Protein AF-A0A942P886-F1 (afdb_monomer_lite)

Structure (mmCIF, N/CA/C/O backbone):
data_AF-A0A942P886-F1
#
_entry.id   AF-A0A942P886-F1
#
loop_
_atom_site.group_PDB
_atom_site.id
_atom_site.type_symbol
_atom_site.label_atom_id
_atom_site.label_alt_id
_atom_site.label_comp_id
_atom_site.label_asym_id
_atom_site.label_entity_id
_atom_site.label_seq_id
_atom_site.pdbx_PDB_ins_code
_atom_site.Cartn_x
_atom_site.Cartn_y
_atom_site.Cartn_z
_atom_site.occupancy
_atom_site.B_iso_or_equiv
_atom_site.auth_seq_id
_atom_site.auth_comp_id
_atom_site.auth_asym_id
_atom_site.auth_atom_id
_atom_site.pdbx_PDB_model_num
ATOM 1 N N . MET A 1 1 ? -57.652 -13.326 34.588 1.00 54.69 1 MET A N 1
ATOM 2 C CA . MET A 1 1 ? -57.089 -12.717 33.357 1.00 54.69 1 MET A CA 1
ATOM 3 C C . MET A 1 1 ? -56.317 -11.408 33.595 1.00 54.69 1 MET A C 1
ATOM 5 O O . MET A 1 1 ? -55.227 -11.280 33.061 1.00 54.69 1 MET A O 1
ATOM 9 N N . LYS A 1 2 ? -56.783 -10.476 34.450 1.00 53.94 2 LYS A N 1
ATOM 10 C CA . LYS A 1 2 ? -56.097 -9.183 34.708 1.00 53.94 2 LYS A CA 1
ATOM 11 C C . LYS A 1 2 ? -54.750 -9.252 35.467 1.00 53.94 2 LYS A C 1
ATOM 13 O O . LYS A 1 2 ? -53.934 -8.350 35.315 1.00 53.94 2 LYS A O 1
ATOM 18 N N . LEU A 1 3 ? -54.483 -10.303 36.256 1.00 51.25 3 LEU A N 1
ATOM 19 C CA . LEU A 1 3 ? -53.205 -10.451 36.984 1.00 51.25 3 LEU A CA 1
ATOM 20 C C . LEU A 1 3 ? -52.042 -10.957 36.107 1.00 51.25 3 LEU A C 1
ATOM 22 O O . LEU A 1 3 ? -50.895 -10.598 36.361 1.00 51.25 3 LEU A O 1
ATOM 26 N N . LEU A 1 4 ? -52.327 -11.763 35.075 1.00 49.78 4 LEU A N 1
ATOM 27 C CA . LEU A 1 4 ? -51.297 -12.308 34.178 1.00 49.78 4 LEU A CA 1
ATOM 28 C C . LEU A 1 4 ? -50.734 -11.223 33.245 1.00 49.78 4 LEU A C 1
ATOM 30 O O . LEU A 1 4 ? -49.527 -11.162 33.035 1.00 49.78 4 LEU A O 1
ATOM 34 N N . GLN A 1 5 ? -51.588 -10.310 32.765 1.00 53.25 5 GLN A N 1
ATOM 35 C CA . GLN A 1 5 ? -51.172 -9.193 31.907 1.00 53.25 5 GLN A CA 1
ATOM 36 C C . GLN A 1 5 ? -50.260 -8.187 32.627 1.00 53.25 5 GLN A C 1
ATOM 38 O O . GLN A 1 5 ? -49.317 -7.693 32.020 1.00 53.25 5 GLN A O 1
ATOM 43 N N . LYS A 1 6 ? -50.467 -7.929 33.929 1.00 49.91 6 LYS A N 1
ATOM 44 C CA . LYS A 1 6 ? -49.580 -7.041 34.707 1.00 49.91 6 LYS A CA 1
ATOM 45 C C . LYS A 1 6 ? -48.175 -7.621 34.897 1.00 49.91 6 LYS A C 1
ATOM 47 O O . LYS A 1 6 ? -47.209 -6.873 34.816 1.00 49.91 6 LYS A O 1
ATOM 52 N N . LYS A 1 7 ? -48.048 -8.938 35.108 1.00 48.59 7 LYS A N 1
ATOM 53 C CA . LYS A 1 7 ? -46.735 -9.602 35.219 1.00 48.59 7 LYS A CA 1
ATOM 54 C C . LYS A 1 7 ? -45.997 -9.643 33.879 1.00 48.59 7 LYS A C 1
ATOM 56 O O . LYS A 1 7 ? -44.795 -9.428 33.858 1.00 48.59 7 LYS A O 1
ATOM 61 N N . PHE A 1 8 ? -46.713 -9.832 32.770 1.00 52.16 8 PHE A N 1
ATOM 62 C CA . PHE A 1 8 ? -46.116 -9.805 31.432 1.00 52.16 8 PHE A CA 1
ATOM 63 C C . PHE A 1 8 ? -45.627 -8.398 31.042 1.00 52.16 8 PHE A C 1
ATOM 65 O O . PHE A 1 8 ? -44.542 -8.252 30.492 1.00 52.16 8 PHE A O 1
ATOM 72 N N . PHE A 1 9 ? -46.376 -7.353 31.409 1.00 52.03 9 PHE A N 1
ATOM 73 C CA . PHE A 1 9 ? -45.985 -5.963 31.152 1.00 52.03 9 PHE A CA 1
ATOM 74 C C . PHE A 1 9 ? -44.772 -5.521 31.990 1.00 52.03 9 PHE A C 1
ATOM 76 O O . PHE A 1 9 ? -43.908 -4.814 31.486 1.00 52.03 9 PHE A O 1
ATOM 83 N N . LEU A 1 10 ? -44.655 -5.985 33.240 1.00 50.03 10 LEU A N 1
ATOM 84 C CA . LEU A 1 10 ? -43.479 -5.736 34.088 1.00 50.03 10 LEU A CA 1
ATOM 85 C C . LEU A 1 10 ? -42.219 -6.464 33.595 1.00 50.03 10 LEU A C 1
ATOM 87 O O . LEU A 1 10 ? -41.131 -5.912 33.709 1.00 50.03 10 LEU A O 1
ATOM 91 N N . ILE A 1 11 ? -42.354 -7.661 33.015 1.00 53.72 11 ILE A N 1
ATOM 92 C CA . ILE A 1 11 ? -41.225 -8.402 32.426 1.00 53.72 11 ILE A CA 1
ATOM 93 C C . ILE A 1 11 ? -40.768 -7.745 31.117 1.00 53.72 11 ILE A C 1
ATOM 95 O O . ILE A 1 11 ? -39.570 -7.605 30.904 1.00 53.72 11 ILE A O 1
ATOM 99 N N . ILE A 1 12 ? -41.697 -7.261 30.284 1.00 53.06 12 ILE A N 1
ATOM 100 C CA . ILE A 1 12 ? -41.368 -6.495 29.072 1.00 53.06 12 ILE A CA 1
ATOM 101 C C . ILE A 1 12 ? -40.740 -5.141 29.432 1.00 53.06 12 ILE A C 1
ATOM 103 O O . ILE A 1 12 ? -39.757 -4.764 28.811 1.00 53.06 12 ILE A O 1
ATOM 107 N N . LEU A 1 13 ? -41.217 -4.445 30.470 1.00 46.94 13 LEU A N 1
ATOM 108 C CA . LEU A 1 13 ? -40.602 -3.196 30.935 1.00 46.94 13 LEU A CA 1
ATOM 109 C C . LEU A 1 13 ? -39.213 -3.433 31.564 1.00 46.94 13 LEU A C 1
ATOM 111 O O . LEU A 1 13 ? -38.307 -2.645 31.331 1.00 46.94 13 LEU A O 1
ATOM 115 N N . ALA A 1 14 ? -39.002 -4.542 32.282 1.00 47.56 14 ALA A N 1
ATOM 116 C CA . ALA A 1 14 ? -37.684 -4.933 32.797 1.00 47.56 14 ALA A CA 1
ATOM 117 C C . ALA A 1 14 ? -36.710 -5.383 31.686 1.00 47.56 14 ALA A C 1
ATOM 119 O O . ALA A 1 14 ? -35.512 -5.138 31.794 1.00 47.56 14 ALA A O 1
ATOM 120 N N . LEU A 1 15 ? -37.212 -5.973 30.594 1.00 45.00 15 LEU A N 1
ATOM 121 C CA . LEU A 1 15 ? -36.430 -6.287 29.389 1.00 45.00 15 LEU A CA 1
ATOM 122 C C . LEU A 1 15 ? -36.167 -5.051 28.510 1.00 45.00 15 LEU A C 1
ATOM 124 O O . LEU A 1 15 ? -35.126 -4.986 27.865 1.00 45.00 15 LEU A O 1
ATOM 128 N N . LEU A 1 16 ? -37.055 -4.049 28.519 1.00 39.38 16 LEU A N 1
ATOM 129 C CA . LEU A 1 16 ? -36.852 -2.762 27.838 1.00 39.38 16 LEU A CA 1
ATOM 130 C C . LEU A 1 16 ? -35.941 -1.801 28.615 1.00 39.38 16 LEU A C 1
ATOM 132 O O . LEU A 1 16 ? -35.284 -0.971 27.998 1.00 39.38 16 LEU A O 1
ATOM 136 N N . ILE A 1 17 ? -35.848 -1.927 29.942 1.00 45.50 17 ILE A N 1
ATOM 137 C CA . ILE A 1 17 ? -34.890 -1.168 30.768 1.00 45.50 17 ILE A CA 1
ATOM 138 C C . ILE A 1 17 ? -33.501 -1.849 30.784 1.00 45.50 17 ILE A C 1
ATOM 140 O O . ILE A 1 17 ? -32.499 -1.208 31.086 1.00 45.50 17 ILE A O 1
ATOM 144 N N . GLY A 1 18 ? -33.407 -3.124 30.386 1.00 38.38 18 GLY A N 1
ATOM 145 C CA . GLY A 1 18 ? -32.160 -3.902 30.367 1.00 38.38 18 GLY A CA 1
ATOM 146 C C . GLY A 1 18 ? -31.228 -3.678 29.169 1.00 38.38 18 GLY A C 1
ATOM 147 O O . GLY A 1 18 ? -30.145 -4.246 29.153 1.00 38.38 18 GLY A O 1
ATOM 148 N N . ASN A 1 19 ? -31.618 -2.857 28.190 1.00 38.97 19 ASN A N 1
ATOM 149 C CA . ASN A 1 19 ? -30.782 -2.474 27.045 1.00 38.97 19 ASN A CA 1
ATOM 150 C C . ASN A 1 19 ? -30.682 -0.946 26.920 1.00 38.97 19 ASN A C 1
ATOM 152 O O . ASN A 1 19 ? -30.708 -0.399 25.817 1.00 38.97 19 ASN A O 1
ATOM 156 N N . MET A 1 20 ? -30.527 -0.229 28.040 1.00 41.97 20 MET A N 1
ATOM 157 C CA . MET A 1 20 ? -29.722 0.986 27.937 1.00 41.97 20 MET A CA 1
ATOM 158 C C . MET A 1 20 ? -28.325 0.503 27.566 1.00 41.97 20 MET A C 1
ATOM 160 O O . MET A 1 20 ? -27.634 -0.077 28.400 1.00 41.97 20 MET A O 1
ATOM 164 N N . LEU A 1 21 ? -27.966 0.661 26.289 1.00 45.53 21 LEU A N 1
ATOM 165 C CA . LEU A 1 21 ? -26.584 0.702 25.833 1.00 45.53 21 LEU A CA 1
ATOM 166 C C . LEU A 1 21 ? -25.829 1.546 26.858 1.00 45.53 21 LEU A C 1
ATOM 168 O O . LEU A 1 21 ? -25.953 2.771 26.856 1.00 45.53 21 LEU A O 1
ATOM 172 N N . MET A 1 22 ? -25.131 0.900 27.792 1.00 49.97 22 MET A N 1
ATOM 173 C CA . MET A 1 22 ? -24.162 1.599 28.615 1.00 49.97 22 MET A CA 1
ATOM 174 C C . MET A 1 22 ? -23.161 2.125 27.600 1.00 49.97 22 MET A C 1
ATOM 176 O O . MET A 1 22 ? -22.428 1.335 27.004 1.00 49.97 22 MET A O 1
ATOM 180 N N . ALA A 1 23 ? -23.224 3.429 27.323 1.00 58.94 23 ALA A N 1
ATOM 181 C CA . ALA A 1 23 ? -22.182 4.118 26.588 1.00 58.94 23 ALA A CA 1
ATOM 182 C C . ALA A 1 23 ? -20.897 3.758 27.322 1.00 58.94 23 ALA A C 1
ATOM 184 O O . ALA A 1 23 ? -20.745 4.091 28.500 1.00 58.94 23 ALA A O 1
ATOM 185 N N . GLY A 1 24 ? -20.043 2.955 26.701 1.00 82.25 24 GLY A N 1
ATOM 186 C CA . GLY A 1 24 ? -18.772 2.677 27.333 1.00 82.25 24 GLY A CA 1
ATOM 187 C C . GLY A 1 24 ? -17.925 3.941 27.260 1.00 82.25 24 GLY A C 1
ATOM 188 O O . GLY A 1 24 ? -18.038 4.731 26.319 1.00 82.25 24 GLY A O 1
ATOM 189 N N . LYS A 1 25 ? -17.063 4.128 28.249 1.00 92.94 25 LYS A N 1
ATOM 190 C CA . LYS A 1 25 ? -16.115 5.239 28.242 1.00 92.94 25 LYS A CA 1
ATOM 191 C C . LYS A 1 25 ? -15.043 4.952 27.202 1.00 92.94 25 LYS A C 1
ATOM 193 O O . LYS A 1 25 ? -14.515 3.837 27.181 1.00 92.94 25 LYS A O 1
ATOM 198 N N . LEU A 1 26 ? -14.721 5.924 26.353 1.00 95.25 26 LEU A N 1
ATOM 199 C CA . LEU A 1 26 ? -13.571 5.836 25.460 1.00 95.25 26 LEU A CA 1
ATOM 200 C C . LEU A 1 26 ? -12.318 6.108 26.286 1.00 95.25 26 LEU A C 1
ATOM 202 O O . LEU A 1 26 ? -12.211 7.151 26.929 1.00 95.25 26 LEU A O 1
ATOM 206 N N . VAL A 1 27 ? -11.378 5.174 26.276 1.00 97.12 27 VAL A N 1
ATOM 207 C CA . VAL A 1 27 ? -10.132 5.272 27.031 1.00 97.12 27 VAL A CA 1
ATOM 208 C C . VAL A 1 27 ? -8.931 5.026 26.133 1.00 97.12 27 VAL A C 1
ATOM 210 O O . VAL A 1 27 ? -8.976 4.193 25.228 1.00 97.12 27 VAL A O 1
ATOM 213 N N . LEU A 1 28 ? -7.841 5.728 26.421 1.00 97.56 28 LEU A N 1
ATOM 214 C CA . LEU A 1 28 ? -6.504 5.383 25.966 1.00 97.56 28 LEU A CA 1
ATOM 215 C C . LEU A 1 28 ? -5.785 4.621 27.079 1.00 97.56 28 LEU A C 1
ATOM 217 O O . LEU A 1 28 ? -5.758 5.051 28.234 1.00 97.56 28 LEU A O 1
ATOM 221 N N . VAL A 1 29 ? -5.184 3.492 26.715 1.00 96.31 29 VAL A N 1
ATOM 222 C CA . VAL A 1 29 ? -4.400 2.648 27.620 1.00 96.31 29 VAL A CA 1
ATOM 223 C C . VAL A 1 29 ? -3.018 2.460 27.017 1.00 96.31 29 VAL A C 1
ATOM 225 O O . VAL A 1 29 ? -2.891 1.938 25.909 1.00 96.31 29 VAL A O 1
ATOM 228 N N . LYS A 1 30 ? -1.975 2.894 27.732 1.00 95.00 30 LYS A N 1
ATOM 229 C CA . LYS A 1 30 ? -0.588 2.703 27.291 1.00 95.00 30 LYS A CA 1
ATOM 230 C C . LYS A 1 30 ? -0.210 1.226 27.364 1.00 95.00 30 LYS A C 1
ATOM 232 O O . LYS A 1 30 ? -0.507 0.547 28.346 1.00 95.00 30 LYS A O 1
ATOM 237 N N . THR A 1 31 ? 0.475 0.745 26.337 1.00 93.25 31 THR A N 1
ATOM 238 C CA . THR A 1 31 ? 0.999 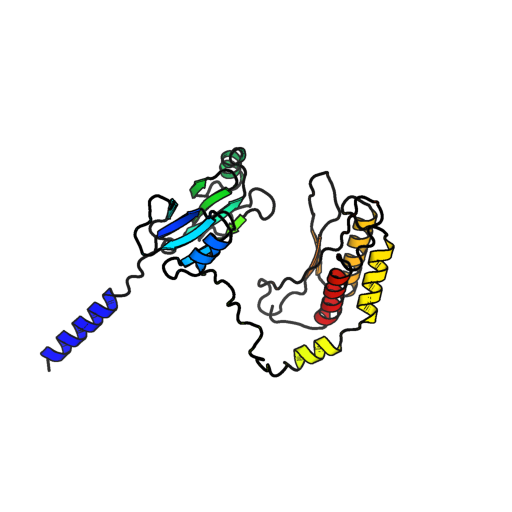-0.618 26.270 1.00 93.25 31 THR A CA 1
ATOM 239 C C . THR A 1 31 ? 2.508 -0.588 26.437 1.00 93.25 31 THR A C 1
ATOM 241 O O . THR A 1 31 ? 3.194 0.341 26.022 1.00 93.25 31 THR A O 1
ATOM 244 N N . SER A 1 32 ? 3.036 -1.605 27.107 1.00 90.44 32 SER A N 1
ATOM 245 C CA . SER A 1 32 ? 4.470 -1.729 27.385 1.00 90.44 32 SER A CA 1
ATOM 246 C C . SER A 1 32 ? 5.218 -2.457 26.269 1.00 90.44 32 SER A C 1
ATOM 248 O O . SER A 1 32 ? 6.432 -2.320 26.160 1.00 90.44 32 SER A O 1
ATOM 250 N N . ASN A 1 33 ? 4.503 -3.277 25.497 1.00 89.38 33 ASN A N 1
ATOM 251 C CA . ASN A 1 33 ? 5.003 -4.100 24.402 1.00 89.38 33 ASN A CA 1
ATOM 252 C C . ASN A 1 33 ? 3.823 -4.604 23.534 1.00 89.38 33 ASN A C 1
ATOM 254 O O . ASN A 1 33 ? 2.661 -4.478 23.951 1.00 89.38 33 ASN A O 1
ATOM 258 N N . PRO A 1 34 ? 4.101 -5.197 22.356 1.00 87.81 34 PRO A N 1
ATOM 259 C CA . PRO A 1 34 ? 3.068 -5.752 21.483 1.00 87.81 34 PRO A CA 1
ATOM 260 C C . PRO A 1 34 ? 2.219 -6.846 22.149 1.00 87.81 34 PRO A C 1
ATOM 262 O O . PRO A 1 34 ? 1.017 -6.931 21.898 1.00 87.81 34 PRO A O 1
ATOM 265 N N . GLU A 1 35 ? 2.790 -7.664 23.042 1.00 91.00 35 GLU A N 1
ATOM 266 C CA . GLU A 1 35 ? 2.044 -8.725 23.733 1.00 91.00 35 GLU A CA 1
ATOM 267 C C . GLU A 1 35 ? 0.977 -8.162 24.680 1.00 91.00 35 GLU A C 1
ATOM 269 O O . GLU A 1 35 ? -0.124 -8.706 24.768 1.00 91.00 35 GLU A O 1
ATOM 274 N N . HIS A 1 36 ? 1.260 -7.052 25.366 1.00 93.25 36 HIS A N 1
ATOM 275 C CA . HIS A 1 36 ? 0.286 -6.371 26.216 1.00 93.25 36 HIS A CA 1
ATOM 276 C C . HIS A 1 36 ? -0.867 -5.801 25.374 1.00 93.25 36 HIS A C 1
ATOM 278 O O . HIS A 1 36 ? -2.030 -5.977 25.739 1.00 93.25 36 HIS A O 1
ATOM 284 N N . ALA A 1 37 ? -0.579 -5.205 24.209 1.00 91.88 37 ALA A N 1
ATOM 285 C CA . ALA A 1 37 ? -1.626 -4.768 23.281 1.00 91.88 37 ALA A CA 1
ATOM 286 C C . ALA A 1 37 ? -2.523 -5.944 22.855 1.00 91.88 37 ALA A C 1
ATOM 288 O O . ALA A 1 37 ? -3.750 -5.849 22.909 1.00 91.88 37 ALA A O 1
ATOM 289 N N . GLN A 1 38 ? -1.923 -7.090 22.521 1.00 90.69 38 GLN A N 1
ATOM 290 C CA . GLN A 1 38 ? -2.662 -8.300 22.158 1.00 90.69 38 GLN A CA 1
ATOM 291 C C . GLN A 1 38 ? -3.540 -8.832 23.301 1.00 90.69 38 GLN A C 1
ATOM 293 O O . GLN A 1 38 ? -4.686 -9.217 23.071 1.00 90.69 38 GLN A O 1
ATOM 298 N N . GLN A 1 39 ? -3.041 -8.820 24.540 1.00 92.38 39 GLN A N 1
ATOM 299 C CA . GLN A 1 39 ? -3.818 -9.219 25.718 1.00 92.38 39 GLN A CA 1
ATOM 300 C C . GLN A 1 39 ? -5.052 -8.333 25.925 1.00 92.38 39 GLN A C 1
ATOM 302 O O . GLN A 1 39 ? -6.112 -8.847 26.280 1.00 92.38 39 GLN A O 1
ATOM 307 N N . LEU A 1 40 ? -4.936 -7.023 25.679 1.00 92.94 40 LEU A N 1
ATOM 308 C CA . LEU A 1 40 ? -6.071 -6.100 25.751 1.00 92.94 40 LEU A CA 1
ATOM 309 C C . LEU A 1 40 ? -7.088 -6.368 24.636 1.00 92.94 40 LEU A C 1
ATOM 311 O O . LEU A 1 40 ? -8.280 -6.393 24.917 1.00 92.94 40 LEU A O 1
ATOM 315 N N . ILE A 1 41 ? -6.638 -6.647 23.407 1.00 91.75 41 ILE A N 1
ATOM 316 C CA . ILE A 1 41 ? -7.533 -7.004 22.290 1.00 91.75 41 ILE A CA 1
ATOM 317 C C . ILE A 1 41 ? -8.271 -8.324 22.564 1.00 91.75 41 ILE A C 1
ATOM 319 O O . ILE A 1 41 ? -9.448 -8.458 22.241 1.00 91.75 41 ILE A O 1
ATOM 323 N N . ALA A 1 42 ? -7.600 -9.304 23.173 1.00 90.50 42 ALA A N 1
ATOM 324 C CA . ALA A 1 42 ? -8.204 -10.588 23.527 1.00 90.50 42 ALA A CA 1
ATOM 325 C C . ALA A 1 42 ? -9.152 -10.506 24.741 1.00 90.50 42 ALA A C 1
ATOM 327 O O . ALA A 1 42 ? -9.904 -11.448 25.000 1.00 90.50 42 ALA A O 1
ATOM 328 N N . ASN A 1 43 ? -9.117 -9.409 25.503 1.00 90.94 43 ASN A N 1
ATOM 329 C CA . ASN A 1 43 ? -9.927 -9.241 26.699 1.00 90.94 43 ASN A CA 1
ATOM 330 C C . ASN A 1 43 ? -11.314 -8.669 26.343 1.00 90.94 43 ASN A C 1
ATOM 332 O O . ASN A 1 43 ? -11.410 -7.504 25.963 1.00 90.94 43 ASN A O 1
ATOM 336 N N . PRO A 1 44 ? -12.416 -9.414 26.558 1.00 89.56 44 PRO A N 1
ATOM 337 C CA . PRO A 1 44 ? -13.763 -8.960 26.201 1.00 89.56 44 PRO A CA 1
ATOM 338 C C . PRO A 1 44 ? -14.242 -7.735 26.996 1.00 89.56 44 PRO A C 1
ATOM 340 O O . PRO A 1 44 ? -15.243 -7.128 26.626 1.00 89.56 44 PRO A O 1
ATOM 343 N N . ALA A 1 45 ? -13.556 -7.364 28.084 1.00 91.12 45 ALA A N 1
ATOM 344 C CA . ALA A 1 45 ? -13.842 -6.136 28.821 1.00 91.12 45 ALA A CA 1
ATOM 345 C C . ALA A 1 45 ? -13.424 -4.865 28.055 1.00 91.12 45 ALA A C 1
ATOM 347 O O . ALA A 1 45 ? -13.896 -3.777 28.389 1.00 91.12 45 ALA A O 1
ATOM 348 N N . PHE A 1 46 ? -12.552 -4.994 27.050 1.00 93.50 46 PHE A N 1
ATOM 349 C CA . PHE A 1 46 ? -12.079 -3.900 26.210 1.00 93.50 46 PHE A CA 1
ATOM 350 C C . PHE A 1 46 ? -12.596 -4.074 24.782 1.00 93.50 46 PHE A C 1
ATOM 352 O O . PHE A 1 46 ? -12.165 -4.954 24.041 1.00 93.50 46 PHE A O 1
ATOM 359 N N . ALA A 1 47 ? -13.485 -3.183 24.355 1.00 94.81 47 ALA A N 1
ATOM 360 C CA . ALA A 1 47 ? -13.809 -3.034 22.945 1.00 94.81 47 ALA A CA 1
ATOM 361 C C . ALA A 1 47 ? -12.717 -2.175 22.287 1.00 94.81 47 ALA A C 1
ATOM 363 O O . ALA A 1 47 ? -12.833 -0.956 22.236 1.00 94.81 47 ALA A O 1
ATOM 364 N N . VAL A 1 48 ? -11.609 -2.787 21.857 1.00 95.25 48 VAL A N 1
ATOM 365 C CA . VAL A 1 48 ? -10.467 -2.061 21.266 1.00 95.25 48 VAL A CA 1
ATOM 366 C C . VAL A 1 48 ? -10.819 -1.561 19.865 1.00 95.25 48 VAL A C 1
ATOM 368 O O . VAL A 1 48 ? -11.174 -2.364 19.017 1.00 95.25 48 VAL A O 1
ATOM 371 N N . HIS A 1 49 ? -10.689 -0.263 19.603 1.00 94.88 49 HIS A N 1
ATOM 372 C CA . HIS A 1 49 ? -11.025 0.394 18.329 1.00 94.88 49 HIS A CA 1
ATOM 373 C C . HIS A 1 49 ? -9.800 0.775 17.494 1.00 94.88 49 HIS A C 1
ATOM 375 O O . HIS A 1 49 ? -9.874 0.877 16.273 1.00 94.88 49 HIS A O 1
ATOM 381 N N . TYR A 1 50 ? -8.663 0.972 18.157 1.00 94.50 50 TYR A N 1
ATOM 382 C CA . TYR A 1 50 ? -7.363 1.219 17.545 1.00 94.50 50 TYR A CA 1
ATOM 383 C C . TYR A 1 50 ? -6.281 0.610 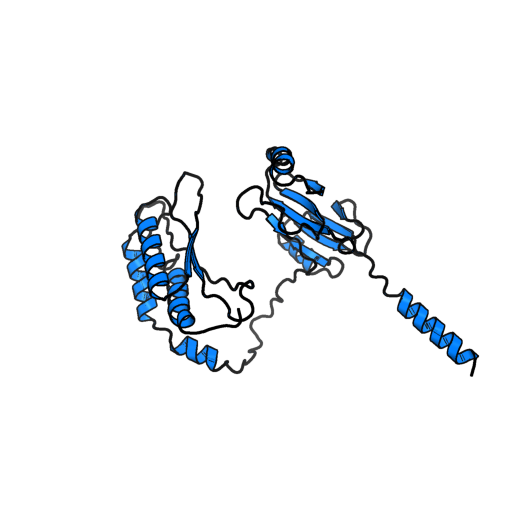18.436 1.00 94.50 50 TYR A C 1
ATOM 385 O O . TYR A 1 50 ? -6.407 0.629 19.663 1.00 94.50 50 TYR A O 1
ATOM 393 N N . TYR A 1 51 ? -5.212 0.092 17.838 1.00 93.62 51 TYR A N 1
ATOM 394 C CA . TYR A 1 51 ? -4.068 -0.421 18.578 1.00 93.62 51 TYR A CA 1
ATOM 395 C C . TYR A 1 51 ? -2.755 -0.112 17.862 1.00 93.62 51 TYR A C 1
ATOM 397 O O . TYR A 1 51 ? -2.701 0.031 16.643 1.00 93.62 51 TYR A O 1
ATOM 405 N N . SER A 1 52 ? -1.698 -0.024 18.656 1.00 90.69 52 SER A N 1
ATOM 406 C CA . SER A 1 52 ? -0.303 0.075 18.241 1.00 90.69 52 SER A CA 1
ATOM 407 C C . SER A 1 52 ? 0.560 -0.635 19.287 1.00 90.69 52 SER A C 1
ATOM 409 O O . SER A 1 52 ? 0.042 -1.104 20.303 1.00 90.69 52 SER A O 1
ATOM 411 N N . ASP A 1 53 ? 1.875 -0.657 19.091 1.00 88.06 53 ASP A N 1
ATOM 412 C CA . ASP A 1 53 ? 2.797 -1.221 20.084 1.00 88.06 53 ASP A CA 1
ATOM 413 C C . ASP A 1 53 ? 2.873 -0.380 21.374 1.00 88.06 53 ASP A C 1
ATOM 415 O O . ASP A 1 53 ? 3.239 -0.898 22.432 1.00 88.06 53 ASP A O 1
ATOM 419 N N . ALA A 1 54 ? 2.504 0.907 21.307 1.00 91.50 54 ALA A N 1
ATOM 420 C CA . ALA A 1 54 ? 2.650 1.873 22.400 1.00 91.50 54 ALA A CA 1
ATOM 421 C C . ALA A 1 54 ? 1.352 2.170 23.171 1.00 91.50 54 ALA A C 1
ATOM 423 O O . ALA A 1 54 ? 1.405 2.577 24.335 1.00 91.50 54 ALA A O 1
ATOM 424 N N . PHE A 1 55 ? 0.185 2.004 22.545 1.00 95.38 55 PHE A N 1
ATOM 425 C CA . PHE A 1 55 ? -1.109 2.182 23.203 1.00 95.38 55 PHE A CA 1
ATOM 426 C C . PHE A 1 55 ? -2.260 1.536 22.429 1.00 95.38 55 PHE A C 1
ATOM 428 O O . PHE A 1 55 ? -2.174 1.293 21.221 1.00 95.38 55 PHE A O 1
ATOM 435 N N . VAL A 1 56 ? -3.379 1.356 23.130 1.00 96.38 56 VAL A N 1
ATOM 436 C CA . VAL A 1 56 ? -4.689 1.035 22.556 1.00 96.38 56 VAL A CA 1
ATOM 437 C C . VAL A 1 56 ? -5.704 2.127 22.878 1.00 96.38 56 VAL A C 1
ATOM 439 O O . VAL A 1 56 ? -5.626 2.777 23.922 1.00 96.38 56 VAL A O 1
ATOM 442 N N . ILE A 1 57 ? -6.680 2.298 21.991 1.00 97.19 57 ILE A N 1
ATOM 443 C CA . ILE A 1 57 ? -7.883 3.093 22.238 1.00 97.19 57 ILE A CA 1
ATOM 444 C C . ILE A 1 57 ? -9.054 2.125 22.270 1.00 97.19 57 ILE A C 1
ATOM 446 O O . ILE A 1 57 ? -9.256 1.370 21.317 1.00 97.19 57 ILE A O 1
ATOM 450 N N . ALA A 1 58 ? -9.809 2.121 23.362 1.00 96.25 58 ALA A N 1
ATOM 451 C CA . ALA A 1 58 ? -10.864 1.147 23.590 1.00 96.25 58 ALA A CA 1
ATOM 452 C C . ALA A 1 58 ? -12.072 1.767 24.282 1.00 96.25 58 ALA A C 1
ATOM 454 O O . ALA A 1 58 ? -11.945 2.717 25.049 1.00 96.25 58 ALA A O 1
ATOM 455 N N . THR A 1 59 ? -13.240 1.183 24.061 1.00 95.12 59 THR A N 1
ATOM 456 C CA . THR A 1 59 ? -14.426 1.448 24.865 1.00 95.12 59 THR A CA 1
ATOM 457 C C . THR A 1 59 ? -14.522 0.418 25.993 1.00 95.12 59 THR A C 1
ATOM 459 O O . THR A 1 59 ? -14.395 -0.786 25.761 1.00 95.12 59 THR A O 1
ATOM 462 N N . VAL A 1 60 ? -14.739 0.884 27.226 1.00 93.69 60 VAL A N 1
ATOM 463 C CA . VAL A 1 60 ? -14.854 0.032 28.424 1.00 93.69 60 VAL A CA 1
ATOM 464 C C . VAL A 1 60 ? -16.173 0.266 29.155 1.00 93.69 60 VAL A C 1
ATOM 466 O O . VAL A 1 60 ? -16.647 1.396 29.266 1.00 93.69 60 VAL A O 1
ATOM 469 N N . SER A 1 61 ? -16.764 -0.807 29.685 1.00 87.06 61 SER A N 1
ATOM 470 C CA . SER A 1 61 ? -18.014 -0.762 30.465 1.00 87.06 61 SER A CA 1
ATOM 471 C C . SER A 1 61 ? -17.794 -0.821 31.982 1.00 87.06 61 SER A C 1
ATOM 473 O O . SER A 1 61 ? -18.750 -0.930 32.747 1.00 87.06 61 SER A O 1
ATOM 475 N N . PHE A 1 62 ? -16.537 -0.803 32.427 1.00 88.31 62 PHE A N 1
ATOM 476 C CA . PHE A 1 62 ? -16.142 -0.804 33.833 1.00 88.31 62 PHE A CA 1
ATOM 477 C C . PHE A 1 62 ? -15.491 0.534 34.206 1.00 88.31 62 PHE A C 1
ATOM 479 O O . PHE A 1 62 ? -15.123 1.322 33.336 1.00 88.31 62 PHE A O 1
ATOM 486 N N . ALA A 1 63 ? -15.354 0.801 35.507 1.00 89.56 63 ALA A N 1
ATOM 487 C CA . ALA A 1 63 ? -14.695 2.012 35.989 1.00 89.56 63 ALA A CA 1
ATOM 488 C C . ALA A 1 63 ? -13.220 2.039 35.528 1.00 89.56 63 ALA A C 1
ATOM 490 O O . ALA A 1 63 ? -12.476 1.122 35.890 1.00 89.56 63 ALA A O 1
ATOM 491 N N . PRO A 1 64 ? -12.783 3.045 34.742 1.00 89.81 64 PRO A N 1
ATOM 492 C CA . PRO A 1 64 ? -11.395 3.153 34.309 1.00 89.81 64 PRO A CA 1
ATOM 493 C C . PRO A 1 64 ? -10.451 3.186 35.512 1.00 89.81 64 PRO A C 1
ATOM 495 O O . PRO A 1 64 ? -10.782 3.759 36.551 1.00 89.81 64 PRO A O 1
ATOM 498 N N . LYS A 1 65 ? -9.293 2.544 35.371 1.00 90.62 65 LYS A N 1
ATOM 499 C CA . LYS A 1 65 ? -8.250 2.550 36.397 1.00 90.62 65 LYS A CA 1
ATOM 500 C C . LYS A 1 65 ? -7.408 3.825 36.289 1.00 90.62 65 LYS A C 1
ATOM 502 O O . LYS A 1 65 ? -7.516 4.535 35.292 1.00 90.62 65 LYS A O 1
ATOM 507 N N . GLU A 1 66 ? -6.566 4.102 37.284 1.00 85.44 66 GLU A N 1
ATOM 508 C CA . GLU A 1 66 ? -5.720 5.310 37.311 1.00 85.44 66 GLU A CA 1
ATOM 509 C C . GLU A 1 66 ? -4.787 5.413 36.096 1.00 85.44 66 GLU A C 1
ATOM 511 O O . GLU A 1 66 ? -4.500 6.508 35.621 1.00 85.44 66 GLU A O 1
ATOM 516 N N . GLU A 1 67 ? -4.349 4.279 35.552 1.00 87.38 67 GLU A N 1
ATOM 517 C CA . GLU A 1 67 ? -3.497 4.215 34.366 1.00 87.38 67 GLU A CA 1
ATOM 518 C C . GLU A 1 67 ? -4.235 4.463 33.035 1.00 87.38 67 GLU A C 1
ATOM 520 O O . GLU A 1 67 ? -3.593 4.580 31.989 1.00 87.38 67 GLU A O 1
ATOM 525 N N . HIS A 1 68 ? -5.571 4.525 33.041 1.00 94.25 68 HIS A N 1
ATOM 526 C CA . HIS A 1 68 ? -6.371 4.781 31.845 1.00 94.25 68 HIS A CA 1
ATOM 527 C C . HIS A 1 68 ? -6.620 6.282 31.677 1.00 94.25 68 HIS A C 1
ATOM 529 O O . HIS A 1 68 ? -7.129 6.948 32.577 1.00 94.25 68 HIS A O 1
ATOM 535 N N . VAL A 1 69 ? -6.363 6.804 30.480 1.00 96.62 69 VAL A N 1
ATOM 536 C CA . VAL A 1 69 ? -6.751 8.171 30.119 1.00 96.62 69 VAL A CA 1
ATOM 537 C C . VAL A 1 69 ? -8.165 8.132 29.551 1.00 96.62 69 VAL A C 1
ATOM 539 O O . VAL A 1 69 ? -8.387 7.544 28.496 1.00 96.62 69 VAL A O 1
ATOM 542 N N . VAL A 1 70 ? -9.130 8.746 30.236 1.00 96.44 70 VAL A N 1
ATOM 543 C CA . VAL A 1 70 ? -10.505 8.866 29.729 1.00 96.44 70 VAL A CA 1
ATOM 544 C C . VAL A 1 70 ? -10.553 9.956 28.661 1.00 96.44 70 VAL A C 1
ATOM 546 O O . VAL A 1 70 ? -10.246 11.110 28.941 1.00 96.44 70 VAL A O 1
ATOM 549 N N . LEU A 1 71 ? -10.921 9.574 27.440 1.00 95.62 71 LEU A N 1
ATOM 550 C CA . LEU A 1 71 ? -11.044 10.459 26.280 1.00 95.62 71 LEU A CA 1
ATOM 551 C C . LEU A 1 71 ? -12.473 10.989 26.125 1.00 95.62 71 LEU A C 1
ATOM 553 O O . LEU A 1 71 ? -12.661 12.149 25.781 1.00 95.62 71 LEU A O 1
ATOM 557 N N . ASP A 1 72 ? -13.472 10.139 26.374 1.00 93.62 72 ASP A N 1
ATOM 558 C CA . ASP A 1 72 ? -14.890 10.499 26.319 1.00 93.62 72 ASP A CA 1
ATOM 559 C C . ASP A 1 72 ? -15.692 9.635 27.302 1.00 93.62 72 ASP A C 1
ATOM 561 O O . ASP A 1 72 ? -15.498 8.421 27.394 1.00 93.62 72 ASP A O 1
ATOM 565 N N . GLU A 1 73 ? -16.602 10.260 28.042 1.00 91.69 73 GLU A N 1
ATOM 566 C CA . GLU A 1 73 ? -17.486 9.596 29.002 1.00 91.69 73 GLU A CA 1
ATOM 567 C C . GLU A 1 73 ? -18.664 8.878 28.324 1.00 91.69 73 GLU A C 1
ATOM 569 O O . GLU A 1 73 ? -19.219 7.936 28.889 1.00 91.69 73 GLU A O 1
ATOM 574 N N . GLN A 1 74 ? -19.056 9.310 27.121 1.00 88.25 74 GLN A N 1
ATOM 575 C CA . GLN A 1 74 ? -20.213 8.801 26.379 1.00 88.25 74 GLN A CA 1
ATOM 576 C C . GLN A 1 74 ? -19.850 8.550 24.915 1.00 88.25 74 GLN A C 1
ATOM 578 O O . GLN A 1 74 ? -20.441 9.113 23.988 1.00 88.25 74 GLN A O 1
ATOM 583 N N . ALA A 1 75 ? -18.871 7.666 24.717 1.00 87.62 75 ALA A N 1
ATOM 584 C CA . ALA A 1 75 ? -18.376 7.320 23.395 1.00 87.62 75 ALA A CA 1
ATOM 585 C C . ALA A 1 75 ? -19.515 6.886 22.463 1.00 87.62 75 ALA A C 1
ATOM 587 O O . ALA A 1 75 ? -20.395 6.113 22.859 1.00 87.62 75 ALA A O 1
ATOM 588 N N . TRP A 1 76 ? -19.470 7.352 21.214 1.00 85.88 76 TRP A N 1
ATOM 589 C CA . TRP A 1 76 ? -20.372 6.924 20.133 1.00 85.88 76 TRP A CA 1
ATOM 590 C C . TRP A 1 76 ? -21.854 7.298 20.301 1.00 85.88 76 TRP A C 1
ATOM 592 O O . TRP A 1 76 ? -22.671 6.898 19.473 1.00 85.88 76 TRP A O 1
ATOM 602 N N . GLN A 1 77 ? -22.225 8.030 21.357 1.00 76.06 77 GLN A N 1
ATOM 603 C CA . GLN A 1 77 ? -23.582 8.567 21.534 1.00 76.06 77 GLN A CA 1
ATOM 604 C C . GLN A 1 77 ? -23.696 10.028 21.099 1.00 76.06 77 GLN A C 1
ATOM 606 O O . GLN A 1 77 ? -24.791 10.493 20.780 1.00 76.06 77 GLN A O 1
ATOM 611 N N . SER A 1 78 ? -22.575 10.747 21.087 1.00 66.94 78 SER A N 1
ATOM 612 C CA . SER A 1 78 ? -22.469 12.085 20.521 1.00 66.94 78 SER A CA 1
ATOM 613 C C . SER A 1 78 ? -22.374 12.012 18.995 1.00 66.94 78 SER A C 1
ATOM 615 O O . SER A 1 78 ? -21.891 11.027 18.435 1.00 66.94 78 SER A O 1
ATOM 617 N N . GLU A 1 79 ? -22.808 13.070 18.307 1.00 78.00 79 GLU A N 1
ATOM 618 C CA . GLU A 1 79 ? -22.510 13.280 16.884 1.00 78.00 79 GLU A CA 1
ATOM 619 C C . GLU A 1 79 ? -21.018 13.618 16.704 1.00 78.00 79 GLU A C 1
ATOM 621 O O . GLU A 1 79 ? -20.698 14.569 16.015 1.00 78.00 79 GLU A O 1
ATOM 626 N N . ASN A 1 80 ? -20.095 12.906 17.358 1.00 84.19 80 ASN A N 1
ATOM 627 C CA . ASN A 1 80 ? -18.665 13.174 17.281 1.00 84.19 80 ASN A CA 1
ATOM 628 C C . ASN A 1 80 ? -17.927 12.023 16.593 1.00 84.19 80 ASN A C 1
ATOM 630 O O . ASN A 1 80 ? -18.116 10.853 16.928 1.00 84.19 80 ASN A O 1
ATOM 634 N N . SER A 1 81 ? -17.002 12.373 15.704 1.00 87.88 81 SER A N 1
ATOM 635 C CA . SER A 1 81 ? -15.957 11.474 15.216 1.00 87.88 81 SER A CA 1
ATOM 636 C C . SER A 1 81 ? -14.661 11.698 15.977 1.00 87.88 81 SER A C 1
ATOM 638 O O . SER A 1 81 ? -14.258 12.841 16.191 1.00 87.88 81 SER A O 1
ATOM 640 N N . TYR A 1 82 ? -13.963 10.612 16.301 1.00 92.38 82 TYR A N 1
ATOM 641 C CA . TYR A 1 82 ? -12.657 10.658 16.954 1.00 92.38 82 TYR A CA 1
ATOM 642 C C . TYR A 1 82 ? -11.530 10.439 15.950 1.00 92.38 82 TYR A C 1
ATOM 644 O O . TYR A 1 82 ? -11.619 9.593 15.055 1.00 92.38 82 TYR A O 1
ATOM 652 N N . TYR A 1 83 ? -10.445 11.178 16.138 1.00 93.19 83 TYR A N 1
ATOM 653 C CA . TYR A 1 83 ? -9.273 11.139 15.281 1.00 93.19 83 TYR A CA 1
ATOM 654 C C . TYR A 1 83 ? -7.998 11.063 16.109 1.00 93.19 83 TYR A C 1
ATOM 656 O O . TYR A 1 83 ? -7.856 11.752 17.119 1.00 93.19 83 TYR A O 1
ATOM 664 N N . LEU A 1 84 ? -7.064 10.248 15.635 1.00 94.75 84 LEU A N 1
ATOM 665 C CA . LEU A 1 84 ? -5.673 10.218 16.054 1.00 94.75 84 LEU A CA 1
ATOM 666 C C . LEU A 1 84 ? -4.852 10.972 15.005 1.00 94.75 84 LEU A C 1
ATOM 668 O O . LEU A 1 84 ? -4.885 10.623 13.826 1.00 94.75 84 LEU A O 1
ATOM 672 N N . VAL A 1 85 ? -4.120 11.996 15.432 1.00 93.81 85 VAL A N 1
ATOM 673 C CA . VAL A 1 85 ? -3.223 12.771 14.571 1.00 93.81 85 VAL A CA 1
ATOM 674 C C . VAL A 1 85 ? -1.794 12.532 15.037 1.00 93.81 85 VAL A C 1
ATOM 676 O O . VAL A 1 85 ? -1.475 12.823 16.187 1.00 93.81 85 VAL A O 1
ATOM 679 N N . PHE A 1 86 ? -0.933 12.025 14.160 1.00 92.50 86 PHE A N 1
ATOM 680 C CA . PHE A 1 86 ? 0.500 11.908 14.422 1.00 92.50 86 PHE A CA 1
ATOM 681 C C . PHE A 1 86 ? 1.165 13.264 14.202 1.00 92.50 86 PHE A C 1
ATOM 683 O O . PHE A 1 86 ? 1.120 13.811 13.099 1.00 92.50 86 PHE A O 1
ATOM 690 N N . ILE A 1 87 ? 1.732 13.826 15.266 1.00 91.06 87 ILE A N 1
ATOM 691 C CA . ILE A 1 87 ? 2.247 15.196 15.307 1.00 91.06 87 ILE A CA 1
ATOM 692 C C . ILE A 1 87 ? 3.231 15.355 16.465 1.00 91.06 87 ILE A C 1
ATOM 694 O O . ILE A 1 87 ? 2.986 14.860 17.562 1.00 91.06 87 ILE A O 1
ATOM 698 N N . GLU A 1 88 ? 4.328 16.068 16.230 1.00 90.25 88 GLU A N 1
ATOM 699 C CA . GLU A 1 88 ? 5.275 16.423 17.287 1.00 90.25 88 GLU A CA 1
ATOM 700 C C . GLU A 1 88 ? 4.665 17.488 18.207 1.00 90.25 88 GLU A C 1
ATOM 702 O O . GLU A 1 88 ? 4.021 18.436 17.750 1.00 90.25 88 GLU A O 1
ATOM 707 N N . GLN A 1 89 ? 4.881 17.355 19.516 1.00 88.75 89 GLN A N 1
ATOM 708 C CA . GLN A 1 89 ? 4.265 18.215 20.534 1.00 88.75 89 GLN A CA 1
ATOM 709 C C . GLN A 1 89 ? 4.465 19.723 20.281 1.00 88.75 89 GLN A C 1
ATOM 711 O O . GLN A 1 89 ? 3.579 20.524 20.585 1.00 88.75 89 GLN A O 1
ATOM 716 N N . GLU A 1 90 ? 5.608 20.114 19.716 1.00 91.06 90 GLU A N 1
ATOM 717 C CA . GLU A 1 90 ? 5.943 21.508 19.400 1.00 91.06 90 GLU A CA 1
ATOM 718 C C . GLU A 1 90 ? 5.071 22.126 18.295 1.00 91.06 90 GLU A C 1
ATOM 720 O O . GLU A 1 90 ? 4.845 23.337 18.295 1.00 91.06 90 GLU A O 1
ATOM 725 N N . ASP A 1 91 ? 4.496 21.303 17.415 1.00 92.12 91 ASP A N 1
ATOM 726 C CA . ASP A 1 91 ? 3.704 21.758 16.271 1.00 92.12 91 ASP A CA 1
ATOM 727 C C . ASP A 1 91 ? 2.193 21.772 16.523 1.00 92.12 91 ASP A C 1
ATOM 729 O O . ASP A 1 91 ? 1.431 22.316 15.715 1.00 92.12 91 ASP A O 1
ATOM 733 N N . VAL A 1 92 ? 1.738 21.211 17.648 1.00 92.19 92 VAL A N 1
ATOM 734 C CA . VAL A 1 92 ? 0.312 21.047 17.972 1.00 92.19 92 VAL A CA 1
ATOM 735 C C . VAL A 1 92 ? -0.444 22.368 17.876 1.00 92.19 92 VAL A C 1
ATOM 737 O O . VAL A 1 92 ? -1.470 22.450 17.202 1.00 92.19 92 VAL A O 1
ATOM 740 N N . GLN A 1 93 ? 0.076 23.435 18.486 1.00 92.62 93 GLN A N 1
ATOM 741 C CA . GLN A 1 93 ? -0.615 24.725 18.495 1.00 92.62 93 GLN A CA 1
ATOM 742 C C . GLN A 1 93 ? -0.738 25.328 17.090 1.00 92.62 93 GLN A C 1
ATOM 744 O O . GLN A 1 93 ? -1.762 25.929 16.746 1.00 92.62 93 GLN A O 1
ATOM 749 N N . ASN A 1 94 ? 0.296 25.154 16.268 1.00 92.56 94 ASN A N 1
ATOM 750 C CA . ASN A 1 94 ? 0.308 25.642 14.900 1.00 92.56 94 ASN A CA 1
ATOM 751 C C . ASN A 1 94 ? -0.707 24.873 14.037 1.00 92.56 94 ASN A C 1
ATOM 753 O O . ASN A 1 94 ? -1.516 25.477 13.333 1.00 92.56 94 ASN A O 1
ATOM 757 N N . TYR A 1 95 ? -0.732 23.544 14.167 1.00 91.75 95 TYR A N 1
ATOM 758 C CA . TYR A 1 95 ? -1.692 22.673 13.490 1.00 91.75 95 TYR A CA 1
ATOM 759 C C . TYR A 1 95 ? -3.146 23.014 13.836 1.00 91.75 95 TYR A C 1
ATOM 761 O O . TYR A 1 95 ? -3.959 23.221 12.932 1.00 91.75 95 TYR A O 1
ATOM 769 N N . LEU A 1 96 ? -3.464 23.142 15.128 1.00 92.12 96 LEU A N 1
ATOM 770 C CA . LEU A 1 96 ? -4.811 23.492 15.586 1.00 92.12 96 LEU A CA 1
ATOM 771 C C . LEU A 1 96 ? -5.255 24.857 15.053 1.00 92.12 96 LEU A C 1
ATOM 773 O O . LEU A 1 96 ? -6.407 25.026 14.677 1.00 92.12 96 LEU A O 1
ATOM 777 N N . THR A 1 97 ? -4.342 25.823 14.952 1.00 90.44 97 THR A N 1
ATOM 778 C CA . THR A 1 97 ? -4.681 27.168 14.465 1.00 90.44 97 THR A CA 1
ATOM 779 C C . THR A 1 97 ? -4.881 27.203 12.946 1.00 90.44 97 THR A C 1
ATOM 781 O O . THR A 1 97 ? -5.779 27.889 12.464 1.00 90.44 97 THR A O 1
ATOM 784 N N . GLN A 1 98 ? -4.052 26.485 12.181 1.00 88.00 98 GLN A N 1
ATOM 785 C CA . GLN A 1 98 ? -4.025 26.601 10.718 1.00 88.00 98 GLN A CA 1
ATOM 786 C C . GLN A 1 98 ? -4.881 25.565 9.984 1.00 88.00 98 GLN A C 1
ATOM 788 O O . GLN A 1 98 ? -5.414 25.864 8.919 1.00 88.00 98 GLN A O 1
ATOM 793 N N . LYS A 1 99 ? -4.973 24.340 10.513 1.00 83.00 99 LYS A N 1
ATOM 794 C CA . LYS A 1 99 ? -5.507 23.174 9.787 1.00 83.00 99 LYS A CA 1
ATOM 795 C C . LYS A 1 99 ? -6.627 22.433 10.518 1.00 83.00 99 LYS A C 1
ATOM 797 O O . LYS A 1 99 ? -7.363 21.681 9.885 1.00 83.00 99 LYS A O 1
ATOM 802 N N . ALA A 1 100 ? -6.748 22.620 11.830 1.00 86.62 100 ALA A N 1
ATOM 803 C CA . ALA A 1 100 ? -7.642 21.836 12.681 1.00 86.62 100 ALA A CA 1
ATOM 804 C C . ALA A 1 100 ? -8.361 22.689 13.739 1.00 86.62 100 ALA A C 1
ATOM 806 O O . ALA A 1 100 ? -8.515 22.270 14.883 1.00 86.62 100 ALA A O 1
ATOM 807 N N . SER A 1 101 ? -8.834 23.879 13.359 1.00 85.81 101 SER A N 1
ATOM 808 C CA . SER A 1 101 ? -9.471 24.834 14.284 1.00 85.81 101 SER A CA 1
ATOM 809 C C . SER A 1 101 ? -10.769 24.325 14.915 1.00 85.81 101 SER A C 1
ATOM 811 O O . SER A 1 101 ? -11.145 24.779 15.992 1.00 85.81 101 SER A O 1
ATOM 813 N N . ASN A 1 102 ? -11.429 23.361 14.270 1.00 87.69 102 ASN A N 1
ATOM 814 C CA . ASN A 1 102 ? -12.651 22.719 14.757 1.00 87.69 102 ASN A CA 1
ATOM 815 C C . ASN A 1 102 ? -12.380 21.437 15.569 1.00 87.69 102 ASN A C 1
ATOM 817 O O . ASN A 1 102 ? -13.327 20.754 15.955 1.00 87.69 102 ASN A O 1
ATOM 821 N N . LEU A 1 103 ? -11.112 21.073 15.796 1.00 91.50 103 LEU A N 1
ATOM 822 C CA . LEU A 1 103 ? -10.746 19.880 16.552 1.00 91.50 103 LEU A CA 1
ATOM 823 C C . LEU A 1 103 ? -10.819 20.150 18.055 1.00 91.50 103 LEU A C 1
ATOM 825 O O . LEU A 1 103 ? -10.037 20.926 18.604 1.00 91.50 103 LEU A O 1
ATOM 829 N N . ASN A 1 104 ? -11.720 19.452 18.737 1.00 92.62 104 ASN A N 1
ATOM 830 C CA . ASN A 1 104 ? -11.754 19.414 20.189 1.00 92.62 104 ASN A CA 1
ATOM 831 C C . ASN A 1 104 ? -10.707 18.413 20.697 1.00 92.62 104 ASN A C 1
ATOM 833 O O . ASN A 1 104 ? -10.884 17.201 20.564 1.00 92.62 104 ASN A O 1
ATOM 837 N N . VAL A 1 105 ? -9.606 18.914 21.256 1.00 95.00 105 VAL A N 1
ATOM 838 C CA . VAL A 1 105 ? -8.495 18.085 21.742 1.00 95.00 105 VAL A CA 1
ATOM 839 C C . VAL A 1 105 ? -8.899 17.351 23.020 1.00 95.00 105 VAL A C 1
ATOM 841 O O . VAL A 1 105 ? -9.252 17.972 24.018 1.00 95.00 105 VAL A O 1
ATOM 844 N N . LEU A 1 106 ? -8.808 16.023 22.989 1.00 95.50 106 LEU A N 1
ATOM 845 C CA . LEU A 1 106 ? -9.112 15.135 24.113 1.00 95.50 106 LEU A CA 1
ATOM 846 C C . LEU A 1 106 ? -7.842 14.706 24.852 1.00 95.50 106 LEU A C 1
ATOM 848 O O . LEU A 1 106 ? -7.846 14.551 26.071 1.00 95.50 106 LEU A O 1
ATOM 852 N N . HIS A 1 107 ? -6.744 14.508 24.120 1.00 96.00 107 HIS A N 1
ATOM 853 C CA . HIS A 1 107 ? -5.458 14.124 24.689 1.00 96.00 107 HIS A CA 1
ATOM 854 C C . HIS A 1 107 ? -4.303 14.559 23.788 1.00 96.00 107 HIS A C 1
ATOM 856 O O . HIS A 1 107 ? -4.419 14.521 22.566 1.00 96.00 107 HIS A O 1
ATOM 862 N N . THR A 1 108 ? -3.172 14.899 24.399 1.00 94.75 108 THR A N 1
ATOM 863 C CA . THR A 1 108 ? -1.920 15.198 23.700 1.00 94.75 108 THR A CA 1
ATOM 864 C C . THR A 1 108 ? -0.798 14.421 24.371 1.00 94.75 108 THR A C 1
ATOM 866 O O . THR A 1 108 ? -0.642 14.489 25.591 1.00 94.75 108 THR A O 1
ATOM 869 N N . ASP A 1 109 ? -0.012 13.713 23.570 1.00 93.12 109 ASP A N 1
ATOM 870 C CA . ASP A 1 109 ? 1.234 13.065 23.972 1.00 93.12 109 ASP A CA 1
ATOM 871 C C . ASP A 1 109 ? 2.384 13.644 23.117 1.00 93.12 109 ASP A C 1
ATOM 873 O O . ASP A 1 109 ? 2.204 14.608 22.370 1.00 93.12 109 ASP A O 1
ATOM 877 N N . LYS A 1 110 ? 3.591 13.092 23.237 1.00 89.75 110 LYS A N 1
ATOM 878 C CA . LYS A 1 110 ? 4.800 13.615 22.595 1.00 89.75 110 LYS A CA 1
ATOM 879 C C . LYS A 1 110 ? 4.714 13.624 21.061 1.00 89.75 110 LYS A C 1
ATOM 881 O O . LYS A 1 110 ? 5.146 14.590 20.441 1.00 89.75 110 LYS A O 1
ATOM 886 N N . ASN A 1 111 ? 4.163 12.553 20.482 1.00 90.75 111 ASN A N 1
ATOM 887 C CA . ASN A 1 111 ? 4.195 12.289 19.035 1.00 90.75 111 ASN A CA 1
ATOM 888 C C . ASN A 1 111 ? 2.793 12.145 18.415 1.00 90.75 111 ASN A C 1
ATOM 890 O O . ASN A 1 111 ? 2.656 11.754 17.252 1.00 90.75 111 ASN A O 1
ATOM 894 N N . PHE A 1 112 ? 1.736 12.384 19.191 1.00 94.06 112 PHE A N 1
ATOM 895 C CA . PHE A 1 112 ? 0.374 12.340 18.684 1.00 94.06 112 PHE A CA 1
ATOM 896 C C . PHE A 1 112 ? -0.575 13.172 19.543 1.00 94.06 112 PHE A C 1
ATOM 898 O O . PHE A 1 112 ? -0.328 13.426 20.722 1.00 94.06 112 PHE A O 1
ATOM 905 N N . LEU A 1 113 ? -1.712 13.527 18.959 1.00 95.19 113 LEU A N 1
ATOM 906 C CA . LEU A 1 113 ? -2.876 14.029 19.677 1.00 95.19 113 LEU A CA 1
ATOM 907 C C . LEU A 1 113 ? -4.112 13.217 19.298 1.00 95.19 113 LEU A C 1
ATOM 909 O O . LEU A 1 113 ? -4.194 12.636 18.215 1.00 95.19 113 LEU A O 1
ATOM 913 N N . ILE A 1 114 ? -5.082 13.190 20.201 1.00 96.19 114 ILE A N 1
ATOM 914 C CA . ILE A 1 114 ? -6.402 12.614 19.978 1.00 96.19 114 ILE A CA 1
ATOM 915 C C . ILE A 1 114 ? -7.414 13.730 20.137 1.00 96.19 114 ILE A C 1
ATOM 917 O O . ILE A 1 114 ? -7.396 14.462 21.129 1.00 96.19 114 ILE A O 1
ATOM 921 N N . GLY A 1 115 ? -8.307 13.850 19.166 1.00 94.06 115 GLY A N 1
ATOM 922 C CA . GLY A 1 115 ? -9.363 14.845 19.190 1.00 94.06 115 GLY A CA 1
ATOM 923 C C . GLY A 1 115 ? -10.689 14.301 18.692 1.00 94.06 115 GLY A C 1
ATOM 924 O O . GLY A 1 115 ? -10.767 13.217 18.115 1.00 94.06 115 GLY A O 1
ATOM 925 N N . SER A 1 116 ? -11.731 15.085 18.928 1.00 92.56 116 SER A N 1
ATOM 926 C CA . SER A 1 116 ? -13.076 14.865 18.409 1.00 92.56 116 SER A CA 1
ATOM 927 C C . SER A 1 116 ? -13.503 16.036 17.527 1.00 92.56 116 SER A C 1
ATOM 929 O O . SER A 1 116 ? -13.108 17.176 17.766 1.00 92.56 116 SER A O 1
ATOM 931 N N . ILE A 1 117 ? -14.303 15.757 16.504 1.00 89.56 117 ILE A N 1
ATOM 932 C CA . ILE A 1 117 ? -15.005 16.765 15.697 1.00 89.56 117 ILE A CA 1
ATOM 933 C C . ILE A 1 117 ? -16.472 16.377 15.589 1.00 89.56 117 ILE A C 1
ATOM 935 O O . ILE A 1 117 ? -16.789 15.194 15.688 1.00 89.56 117 ILE A O 1
ATOM 939 N N . ASP A 1 118 ? -17.335 17.345 15.303 1.00 85.38 118 ASP A N 1
ATOM 940 C CA . ASP A 1 118 ? -18.722 17.071 14.931 1.00 85.38 118 ASP A CA 1
ATOM 941 C C . ASP A 1 118 ? -18.765 16.236 13.629 1.00 85.38 118 ASP A C 1
ATOM 943 O O . ASP A 1 118 ? -18.153 16.574 12.611 1.00 85.38 118 ASP A O 1
ATOM 947 N N . GLU A 1 119 ? -19.482 15.118 13.671 1.00 75.88 119 GLU A N 1
ATOM 948 C CA . GLU A 1 119 ? -19.702 14.166 12.587 1.00 75.88 119 GLU A CA 1
ATOM 949 C C . GLU A 1 119 ? -20.319 14.855 11.369 1.00 75.88 119 GLU A C 1
ATOM 951 O O . GLU A 1 119 ? -20.076 14.422 10.257 1.00 75.88 119 GLU A O 1
ATOM 956 N N . LYS A 1 120 ? -21.071 15.951 11.517 1.00 78.69 120 LYS A N 1
ATOM 957 C CA . LYS A 1 120 ? -21.665 16.688 10.386 1.00 78.69 120 LYS A CA 1
ATOM 958 C C . LYS A 1 120 ? -20.639 17.418 9.527 1.00 78.69 120 LYS A C 1
ATOM 960 O O . LYS A 1 120 ? -20.920 17.709 8.366 1.00 78.69 120 LYS A O 1
ATOM 965 N N . ILE A 1 121 ? -19.463 17.709 10.079 1.00 70.94 121 ILE A N 1
ATOM 966 C CA . ILE A 1 121 ? -18.336 18.320 9.361 1.00 70.94 121 ILE A CA 1
ATOM 967 C C . ILE A 1 121 ? -17.214 17.306 9.093 1.00 70.94 121 ILE A C 1
ATOM 969 O O . ILE A 1 121 ? -16.071 17.695 8.832 1.00 70.94 121 ILE A O 1
ATOM 973 N N . TYR A 1 122 ? -17.527 16.004 9.144 1.00 66.19 122 TYR A N 1
ATOM 974 C CA . TYR A 1 122 ? -16.567 14.943 8.854 1.00 66.19 122 TYR A CA 1
ATOM 975 C C . TYR A 1 122 ? -15.873 15.157 7.497 1.00 66.19 122 TYR A C 1
ATOM 977 O O . TYR A 1 122 ? -16.479 15.593 6.519 1.00 66.19 122 TYR A O 1
ATOM 985 N N . GLY A 1 123 ? -14.567 14.879 7.446 1.00 64.31 123 GLY A N 1
ATOM 986 C CA . GLY A 1 123 ? -13.741 15.057 6.242 1.00 64.31 123 GLY A CA 1
ATOM 987 C C . GLY A 1 123 ? -13.141 16.455 6.049 1.00 64.31 123 GLY A C 1
ATOM 988 O O . GLY A 1 123 ? -12.323 16.635 5.154 1.00 64.31 123 GLY A O 1
ATOM 989 N N . GLN A 1 124 ? -13.477 17.434 6.897 1.00 71.50 124 GLN A N 1
ATOM 990 C CA . GLN A 1 124 ? -12.837 18.760 6.871 1.00 71.50 124 GLN A CA 1
ATOM 991 C C . GLN A 1 124 ? -11.529 18.825 7.671 1.00 71.50 124 GLN A C 1
ATOM 993 O O . GLN A 1 124 ? -10.799 19.813 7.584 1.00 71.50 124 GLN A O 1
ATOM 998 N N . LEU A 1 125 ? -11.225 17.789 8.457 1.00 80.81 125 LEU A N 1
ATOM 999 C CA . LEU A 1 125 ? -9.988 17.723 9.221 1.00 80.81 125 LEU A CA 1
ATOM 1000 C C . LEU A 1 125 ? -8.834 17.348 8.292 1.00 80.81 125 LEU A C 1
ATOM 1002 O O . LEU A 1 125 ? -8.776 16.234 7.775 1.00 80.81 125 LEU A O 1
ATOM 1006 N N . GLN A 1 126 ? -7.915 18.287 8.089 1.00 83.75 126 GLN A N 1
ATOM 1007 C CA . GLN A 1 126 ? -6.721 18.042 7.292 1.00 83.75 126 GLN A CA 1
ATOM 1008 C C . GLN A 1 126 ? -5.660 17.321 8.130 1.00 83.75 126 GLN A C 1
ATOM 1010 O O . GLN A 1 126 ? -5.498 17.636 9.315 1.00 83.75 126 GLN A O 1
ATOM 1015 N N . PRO A 1 127 ? -4.888 16.392 7.544 1.00 84.56 127 PRO A N 1
ATOM 1016 C CA . PRO A 1 127 ? -3.754 15.807 8.240 1.00 84.56 127 PRO A CA 1
ATOM 1017 C C . PRO A 1 127 ? -2.675 16.863 8.535 1.00 84.56 127 PRO A C 1
ATOM 1019 O O . PRO A 1 127 ? -2.488 17.832 7.789 1.00 84.56 127 PRO A O 1
ATOM 1022 N N . TYR A 1 128 ? -1.939 16.676 9.634 1.00 81.69 128 TYR A N 1
ATOM 1023 C CA . TYR A 1 128 ? -0.816 17.548 9.997 1.00 81.69 128 TYR A CA 1
ATOM 1024 C C . TYR A 1 128 ? 0.293 17.495 8.927 1.00 81.69 128 TYR A C 1
ATOM 1026 O O . TYR A 1 128 ? 0.645 18.536 8.354 1.00 81.69 128 TYR A O 1
ATOM 1034 N N . LYS A 1 129 ? 0.757 16.279 8.599 1.00 79.00 129 LYS A N 1
ATOM 1035 C CA . LYS A 1 129 ? 1.733 15.954 7.547 1.00 79.00 129 LYS A CA 1
ATOM 1036 C C . LYS A 1 129 ? 1.414 14.568 6.957 1.00 79.00 129 LYS A C 1
ATOM 1038 O O . LYS A 1 129 ? 1.157 13.647 7.729 1.00 79.00 129 LYS A O 1
ATOM 1043 N N . ASN A 1 130 ? 1.464 14.414 5.629 1.00 73.00 130 ASN A N 1
ATOM 1044 C CA . ASN A 1 130 ? 1.142 13.166 4.901 1.00 73.00 130 ASN A CA 1
ATOM 1045 C C . ASN A 1 130 ? -0.204 12.540 5.352 1.00 73.00 130 ASN A C 1
ATOM 1047 O O . ASN A 1 130 ? -1.123 13.282 5.683 1.00 73.00 130 ASN A O 1
ATOM 1051 N N . ASP A 1 131 ? -0.295 11.205 5.434 1.00 62.97 131 ASP A N 1
ATOM 1052 C CA . ASP A 1 131 ? -1.425 10.423 5.976 1.00 62.97 131 ASP A CA 1
ATOM 1053 C C . ASP A 1 131 ? -1.414 10.314 7.514 1.00 62.97 131 ASP A C 1
ATOM 1055 O O . ASP A 1 131 ? -1.890 9.339 8.096 1.00 62.97 131 ASP A O 1
ATOM 1059 N N . GLY A 1 132 ? -0.858 11.304 8.219 1.00 78.94 132 GLY A N 1
ATOM 1060 C CA . GLY A 1 132 ? -0.744 11.311 9.683 1.00 78.94 132 GLY A CA 1
ATOM 1061 C C . GLY A 1 132 ? -2.073 11.461 10.436 1.00 78.94 132 GLY A C 1
ATOM 1062 O O . GLY A 1 132 ? -2.069 11.960 11.557 1.00 78.94 132 GLY A O 1
ATOM 1063 N N . LEU A 1 133 ? -3.204 11.095 9.831 1.00 88.88 133 LEU A N 1
ATOM 1064 C CA . LEU A 1 133 ? -4.547 11.222 10.380 1.00 88.88 133 LEU A CA 1
ATOM 1065 C C . LEU A 1 133 ? -5.278 9.882 10.289 1.00 88.88 133 LEU A C 1
ATOM 1067 O O . LEU A 1 133 ? -5.583 9.399 9.203 1.00 88.88 133 LEU A O 1
ATOM 1071 N N . VAL A 1 134 ? -5.627 9.316 11.439 1.00 90.31 134 VAL A N 1
ATOM 1072 C CA . VAL A 1 134 ? -6.383 8.066 11.536 1.00 90.31 134 VAL A CA 1
ATOM 1073 C C . VAL A 1 134 ? -7.735 8.352 12.169 1.00 90.31 134 VAL A C 1
ATOM 1075 O O . VAL A 1 134 ? -7.818 8.844 13.294 1.00 90.31 134 VAL A O 1
ATOM 1078 N N . ARG A 1 135 ? -8.817 8.016 11.463 1.00 90.56 135 ARG A N 1
ATOM 1079 C CA . ARG A 1 135 ? -10.161 8.020 12.047 1.00 90.56 135 ARG A CA 1
ATOM 1080 C C . ARG A 1 135 ? -10.329 6.785 12.928 1.00 90.56 135 ARG A C 1
ATOM 1082 O O . ARG A 1 135 ? -10.127 5.666 12.464 1.00 90.56 135 ARG A O 1
ATOM 1089 N N . ILE A 1 136 ? -10.752 6.979 14.172 1.00 91.38 136 ILE A N 1
ATOM 1090 C CA . ILE A 1 136 ? -11.058 5.876 15.085 1.00 91.38 136 ILE A CA 1
ATOM 1091 C C . ILE A 1 136 ? -12.515 5.476 14.845 1.0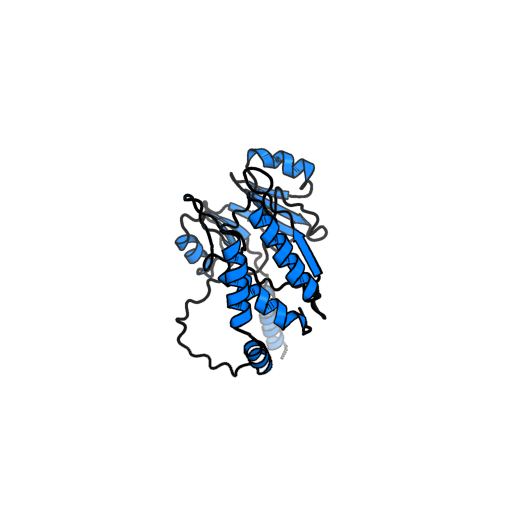0 91.38 136 ILE A C 1
ATOM 1093 O O . ILE A 1 136 ? -13.436 6.263 15.059 1.00 91.38 136 ILE A O 1
ATOM 1097 N N . GLN A 1 137 ? -12.719 4.257 14.353 1.00 87.25 137 GLN A N 1
ATOM 1098 C CA . GLN A 1 137 ? -14.040 3.732 14.014 1.00 87.25 137 GLN A CA 1
ATOM 1099 C C . GLN A 1 137 ? -14.645 2.962 15.191 1.00 87.25 137 GLN A C 1
ATOM 1101 O O . GLN A 1 137 ? -13.930 2.310 15.950 1.00 87.25 137 GLN A O 1
ATOM 1106 N N . ASN A 1 138 ? -15.978 2.942 15.290 1.00 89.06 138 ASN A N 1
ATOM 1107 C CA . ASN A 1 138 ? -16.707 2.087 16.236 1.00 89.06 138 ASN A CA 1
ATOM 1108 C C . ASN A 1 138 ? -16.776 0.621 15.757 1.00 89.06 138 ASN A C 1
ATOM 1110 O O . ASN A 1 138 ? -17.829 -0.014 15.708 1.00 89.06 138 ASN A O 1
ATOM 1114 N N . SER A 1 139 ? -15.635 0.095 15.334 1.00 86.81 139 SER A N 1
ATOM 1115 C CA . SER A 1 139 ? -15.414 -1.309 15.015 1.00 86.81 139 SER A CA 1
ATOM 1116 C C . SER A 1 139 ? -14.400 -1.854 16.002 1.00 86.81 139 SER A C 1
ATOM 1118 O O . SER A 1 139 ? -13.440 -1.158 16.330 1.00 86.81 139 SER A O 1
ATOM 1120 N N . THR A 1 140 ? -14.593 -3.079 16.481 1.00 90.38 140 THR A N 1
ATOM 1121 C CA . THR A 1 140 ? -13.630 -3.695 17.392 1.00 90.38 140 THR A CA 1
ATOM 1122 C C . THR A 1 140 ? -12.546 -4.441 16.624 1.00 90.38 140 THR A C 1
ATOM 1124 O O . THR A 1 140 ? -12.833 -5.267 15.754 1.00 90.38 140 THR A O 1
ATOM 1127 N N . ALA A 1 141 ? -11.291 -4.151 16.956 1.00 88.75 141 ALA A N 1
ATOM 1128 C CA . ALA A 1 141 ? -10.129 -4.889 16.504 1.00 88.75 141 ALA A CA 1
ATOM 1129 C C . ALA A 1 141 ? -10.243 -6.346 16.958 1.00 88.75 141 ALA A C 1
ATOM 1131 O O . ALA A 1 141 ? -10.702 -6.652 18.060 1.00 88.75 141 ALA A O 1
ATOM 1132 N N . LYS A 1 142 ? -9.804 -7.255 16.093 1.00 84.88 142 LYS A N 1
ATOM 1133 C CA . LYS A 1 142 ? -9.709 -8.679 16.394 1.00 84.88 142 LYS A CA 1
ATOM 1134 C C . LYS A 1 142 ? -8.331 -9.141 15.979 1.00 84.88 142 LYS A C 1
ATOM 1136 O O . LYS A 1 142 ? -7.923 -8.900 14.845 1.00 84.88 142 LYS A O 1
ATOM 1141 N N . ILE A 1 143 ? -7.637 -9.824 16.883 1.00 79.69 143 ILE A N 1
ATOM 1142 C CA . ILE A 1 143 ? -6.470 -10.601 16.475 1.00 79.69 143 ILE A CA 1
ATOM 1143 C C . ILE A 1 143 ? -7.011 -11.709 15.571 1.00 79.69 143 ILE A C 1
ATOM 1145 O O . ILE A 1 143 ? -7.974 -12.376 15.968 1.00 79.69 143 ILE A O 1
ATOM 1149 N N . PRO A 1 144 ? -6.455 -11.898 14.363 1.00 71.56 144 PRO A N 1
ATOM 1150 C CA . PRO A 1 144 ? -6.786 -13.059 13.559 1.00 71.56 144 PRO A CA 1
ATOM 1151 C C . PRO A 1 144 ? -6.613 -14.291 14.440 1.00 71.56 144 PRO A C 1
ATOM 1153 O O . PRO A 1 144 ? -5.548 -14.469 15.032 1.00 71.56 144 PRO A O 1
ATOM 1156 N N . GLU A 1 145 ? -7.648 -15.122 14.571 1.00 69.00 145 GLU A N 1
ATOM 1157 C CA . GLU A 1 145 ? -7.445 -16.415 15.207 1.00 69.00 145 GLU A CA 1
ATOM 1158 C C . GLU A 1 145 ? -6.318 -17.088 14.426 1.00 69.00 145 GLU A C 1
ATOM 1160 O O . GLU A 1 145 ? -6.463 -17.361 13.232 1.00 69.00 145 GLU A O 1
ATOM 1165 N N . THR A 1 146 ? -5.185 -17.343 15.085 1.00 55.59 146 THR A N 1
ATOM 1166 C CA . THR A 1 146 ? -4.169 -18.274 14.601 1.00 55.59 146 THR A CA 1
ATOM 1167 C C . THR A 1 146 ? -4.753 -19.676 14.708 1.00 55.59 146 THR A C 1
ATOM 1169 O O . THR A 1 146 ? -4.247 -20.568 15.384 1.00 55.59 146 THR A O 1
ATOM 1172 N N . GLY A 1 147 ? -5.859 -19.900 14.000 1.00 48.22 147 GLY A N 1
ATOM 1173 C CA . GLY A 1 147 ? -6.128 -21.199 13.456 1.00 48.22 147 GLY A CA 1
ATOM 1174 C C . GLY A 1 147 ? -4.902 -21.512 12.628 1.00 48.22 147 GLY A C 1
ATOM 1175 O O . GLY A 1 147 ? -4.680 -20.899 11.584 1.00 48.22 147 GLY A O 1
ATOM 1176 N N . TYR A 1 148 ? -4.091 -22.455 13.107 1.00 48.84 148 TYR A N 1
ATOM 1177 C CA . TYR A 1 148 ? -3.300 -23.290 12.220 1.00 48.84 148 TYR A CA 1
ATOM 1178 C C . TYR A 1 148 ? -4.108 -23.452 10.934 1.00 48.84 148 TYR A C 1
ATOM 1180 O O . TYR A 1 148 ? -5.294 -23.790 11.018 1.00 48.84 148 TYR A O 1
ATOM 1188 N N . PHE A 1 149 ? -3.503 -23.167 9.780 1.00 52.69 149 PHE A N 1
ATOM 1189 C CA . PHE A 1 149 ? -4.036 -23.520 8.465 1.00 52.69 149 PHE A CA 1
ATOM 1190 C C . PHE A 1 149 ? -4.213 -25.052 8.413 1.00 52.69 149 PHE A C 1
ATOM 1192 O O . PHE A 1 149 ? -3.417 -25.790 7.854 1.00 52.69 149 PHE A O 1
ATOM 1199 N N . SER A 1 150 ? -5.205 -25.547 9.138 1.00 53.81 150 SER A N 1
ATOM 1200 C CA . SER A 1 150 ? -5.492 -26.938 9.466 1.00 53.81 150 SER A CA 1
ATOM 1201 C C . SER A 1 150 ? -6.968 -27.038 9.857 1.00 53.81 150 SER A C 1
ATOM 1203 O O . SER A 1 150 ? -7.395 -27.687 10.806 1.00 53.81 150 SER A O 1
ATOM 1205 N N . LYS A 1 151 ? -7.800 -26.366 9.073 1.00 51.62 151 LYS A N 1
ATOM 1206 C CA . LYS A 1 151 ? -8.798 -27.114 8.327 1.00 51.62 151 LYS A CA 1
ATOM 1207 C C . LYS A 1 151 ? -8.541 -26.743 6.886 1.00 51.62 151 LYS A C 1
ATOM 1209 O O . LYS A 1 151 ? -8.574 -25.558 6.562 1.00 51.62 151 LYS A O 1
ATOM 1214 N N . SER A 1 152 ? -8.284 -27.724 6.028 1.00 56.12 152 SER A N 1
ATOM 1215 C CA . SER A 1 152 ? -8.555 -27.538 4.613 1.00 56.12 152 SER A CA 1
ATOM 1216 C C . SER A 1 152 ? -10.042 -27.197 4.521 1.00 56.12 152 SER A C 1
ATOM 1218 O O . SER A 1 152 ? -10.914 -28.062 4.480 1.00 56.12 152 SER A O 1
ATOM 1220 N N . ARG A 1 153 ? -10.377 -25.905 4.573 1.00 55.97 153 ARG A N 1
ATOM 1221 C CA . ARG A 1 153 ? -11.622 -25.464 3.974 1.00 55.97 153 ARG A CA 1
ATOM 1222 C C . ARG A 1 153 ? -11.406 -25.760 2.504 1.00 55.97 153 ARG A C 1
ATOM 1224 O O . ARG A 1 153 ? -10.668 -25.055 1.826 1.00 55.97 153 ARG A O 1
ATOM 1231 N N . SER A 1 154 ? -11.958 -26.881 2.054 1.00 58.69 154 SER A N 1
ATOM 1232 C CA . SER A 1 154 ? -12.200 -27.080 0.640 1.00 58.69 154 SER A CA 1
ATOM 1233 C C . SER A 1 154 ? -13.195 -25.993 0.269 1.00 58.69 154 SER A C 1
ATOM 1235 O O . SER A 1 154 ? -14.389 -26.094 0.537 1.00 58.69 154 SER A O 1
ATOM 1237 N N . PHE A 1 155 ? -12.665 -24.879 -0.218 1.00 65.38 155 PHE A N 1
ATOM 1238 C CA . PHE A 1 155 ? -13.460 -23.973 -1.009 1.00 65.38 155 PHE A CA 1
ATOM 1239 C C . PHE A 1 155 ? -13.660 -24.683 -2.338 1.00 65.38 155 PHE A C 1
ATOM 1241 O O . PHE A 1 155 ? -12.697 -25.163 -2.941 1.00 65.38 155 PHE A O 1
ATOM 1248 N N . THR A 1 156 ? -14.907 -24.790 -2.781 1.00 80.19 156 THR A N 1
ATOM 1249 C CA . THR A 1 156 ? -15.141 -24.984 -4.205 1.00 80.19 156 THR A CA 1
ATOM 1250 C C . THR A 1 156 ? -14.518 -23.773 -4.882 1.00 80.19 156 THR A C 1
ATOM 1252 O O . THR A 1 156 ? -14.932 -22.649 -4.595 1.00 80.19 156 THR A O 1
ATOM 1255 N N . SER A 1 157 ? -13.472 -23.985 -5.682 1.00 83.94 157 SER A N 1
ATOM 1256 C CA . SER A 1 157 ? -12.807 -22.892 -6.384 1.00 83.94 157 SER A CA 1
ATOM 1257 C C . SER A 1 157 ? -13.841 -22.138 -7.210 1.00 83.94 157 SER A C 1
ATOM 1259 O O . SER A 1 157 ? -14.594 -22.762 -7.960 1.00 83.94 157 SER A O 1
ATOM 1261 N N . ASP A 1 158 ? -13.894 -20.817 -7.053 1.00 90.19 158 ASP A N 1
ATOM 1262 C CA . ASP A 1 158 ? -14.737 -19.980 -7.897 1.00 90.19 158 ASP A CA 1
ATOM 1263 C C . ASP A 1 158 ? -14.239 -20.118 -9.349 1.00 90.19 158 ASP A C 1
ATOM 1265 O O . ASP A 1 158 ? -13.064 -19.824 -9.602 1.00 90.19 158 ASP A O 1
ATOM 1269 N N . PRO A 1 159 ? -15.073 -20.593 -10.295 1.00 92.94 159 PRO A N 1
ATOM 1270 C CA . PRO A 1 159 ? -14.653 -20.784 -11.679 1.00 92.94 159 PRO A CA 1
ATOM 1271 C C . PRO A 1 159 ? -14.098 -19.508 -12.311 1.00 92.94 159 PRO A C 1
ATOM 1273 O O . PRO A 1 159 ? -13.116 -19.578 -13.040 1.00 92.94 159 PRO A O 1
ATOM 1276 N N . PHE A 1 160 ? -14.655 -18.343 -11.971 1.00 94.31 160 PHE A N 1
ATOM 1277 C CA . PHE A 1 160 ? -14.164 -17.067 -12.476 1.00 94.31 160 PHE A CA 1
ATOM 1278 C C . PHE A 1 160 ? -12.750 -16.778 -11.963 1.00 94.31 160 PHE A C 1
ATOM 1280 O O . PHE A 1 160 ? -11.874 -16.409 -12.739 1.00 94.31 160 PHE A O 1
ATOM 1287 N N . VAL A 1 161 ? -12.478 -17.026 -10.678 1.00 94.31 161 VAL A N 1
ATOM 1288 C CA . VAL A 1 161 ? -11.127 -16.860 -10.113 1.00 94.31 161 VAL A CA 1
ATOM 1289 C C . VAL A 1 161 ? -10.138 -17.842 -10.748 1.00 94.31 161 VAL A C 1
ATOM 1291 O O . VAL A 1 161 ? -9.012 -17.460 -11.058 1.00 94.31 161 VAL A O 1
ATOM 1294 N N . VAL A 1 162 ? -10.549 -19.092 -10.983 1.00 95.19 162 VAL A N 1
ATOM 1295 C CA . VAL A 1 162 ? -9.721 -20.088 -11.686 1.00 95.19 162 VAL A CA 1
ATOM 1296 C C . VAL A 1 162 ? -9.408 -19.633 -13.113 1.00 95.19 162 VAL A C 1
ATOM 1298 O O . VAL A 1 162 ? -8.261 -19.745 -13.545 1.00 95.19 162 VAL A O 1
ATOM 1301 N N . ASP A 1 163 ? -10.383 -19.066 -13.821 1.00 96.62 163 ASP A N 1
ATOM 1302 C CA . ASP A 1 163 ? -10.189 -18.534 -15.170 1.00 96.62 163 ASP A CA 1
ATOM 1303 C C . ASP A 1 163 ? -9.222 -17.343 -15.189 1.00 96.62 163 ASP A C 1
ATOM 1305 O O . ASP A 1 163 ? -8.386 -17.255 -16.092 1.00 96.62 163 ASP A O 1
ATOM 1309 N N . LEU A 1 164 ? -9.270 -16.450 -14.193 1.00 97.38 164 LEU A N 1
ATOM 1310 C CA . LEU A 1 164 ? -8.282 -15.372 -14.052 1.00 97.38 164 LEU A CA 1
ATOM 1311 C C . LEU A 1 164 ? -6.874 -15.928 -13.784 1.00 97.38 164 LEU A C 1
ATOM 1313 O O . LEU A 1 164 ? -5.913 -15.486 -14.411 1.00 97.38 164 LEU A O 1
ATOM 1317 N N . ILE A 1 165 ? -6.743 -16.932 -12.909 1.00 96.75 165 ILE A N 1
ATOM 1318 C CA . ILE A 1 165 ? -5.454 -17.586 -12.617 1.00 96.75 165 ILE A CA 1
ATOM 1319 C C . ILE A 1 165 ? -4.873 -18.241 -13.878 1.00 96.75 165 ILE A C 1
ATOM 1321 O O . ILE A 1 165 ? -3.678 -18.122 -14.140 1.00 96.75 165 ILE A O 1
ATOM 1325 N N . ASN A 1 166 ? -5.706 -18.888 -14.695 1.00 97.56 166 ASN A N 1
ATOM 1326 C CA . ASN A 1 166 ? -5.269 -19.536 -15.936 1.00 97.56 166 ASN A CA 1
ATOM 1327 C C . ASN A 1 166 ? -4.792 -18.548 -17.016 1.00 97.56 166 ASN A C 1
ATOM 1329 O O . ASN A 1 166 ? -4.145 -18.964 -17.976 1.00 97.56 166 ASN A O 1
ATOM 1333 N N . GLN A 1 167 ? -5.097 -17.255 -16.878 1.00 98.31 167 GLN A N 1
ATOM 1334 C CA . GLN A 1 167 ? -4.627 -16.204 -17.784 1.00 98.31 167 GLN A CA 1
ATOM 1335 C C . GLN A 1 167 ? -3.245 -15.654 -17.415 1.00 98.31 167 GLN A C 1
ATOM 1337 O O . GLN A 1 167 ? -2.705 -14.853 -18.182 1.00 98.31 167 GLN A O 1
ATOM 1342 N N . VAL A 1 168 ? -2.674 -16.060 -16.276 1.00 98.38 168 VAL A N 1
ATOM 1343 C CA . VAL A 1 168 ? -1.323 -15.664 -15.863 1.00 98.38 168 VAL A CA 1
ATOM 1344 C C . VAL A 1 168 ? -0.294 -16.227 -16.837 1.00 98.38 168 VAL A C 1
ATOM 1346 O O . VAL A 1 168 ? -0.247 -17.430 -17.093 1.00 98.38 168 VAL A O 1
ATOM 1349 N N . VAL A 1 169 ? 0.572 -15.353 -17.345 1.00 98.00 169 VAL A N 1
ATOM 1350 C CA . VAL A 1 169 ? 1.685 -15.712 -18.228 1.00 98.00 169 VAL A CA 1
ATOM 1351 C C . VAL A 1 169 ? 2.998 -15.551 -17.453 1.00 98.00 169 VAL A C 1
ATOM 1353 O O . VAL A 1 169 ? 3.482 -14.428 -17.295 1.00 98.00 169 VAL A O 1
ATOM 1356 N N . PRO A 1 170 ? 3.631 -16.647 -16.984 1.00 96.12 170 PRO A N 1
ATOM 1357 C CA . PRO A 1 170 ? 4.862 -16.574 -16.189 1.00 96.12 170 PRO A CA 1
ATOM 1358 C C . PRO A 1 170 ? 5.999 -15.810 -16.879 1.00 96.12 170 PRO A C 1
ATOM 1360 O O . PRO A 1 170 ? 6.804 -15.158 -16.219 1.00 96.12 170 PRO A O 1
ATOM 1363 N N . GLN A 1 171 ? 6.044 -15.853 -18.212 1.00 97.81 171 GLN A N 1
ATOM 1364 C CA . GLN A 1 171 ? 7.047 -15.158 -19.013 1.00 97.81 171 GLN A CA 1
ATOM 1365 C C . GLN A 1 171 ? 6.945 -13.636 -18.871 1.00 97.81 171 GLN A C 1
ATOM 1367 O O . GLN A 1 171 ? 7.985 -12.983 -18.803 1.00 97.81 171 GLN A O 1
ATOM 1372 N N . ASN A 1 172 ? 5.732 -13.080 -18.758 1.00 98.12 172 ASN A N 1
ATOM 1373 C CA . ASN A 1 172 ? 5.534 -11.646 -18.526 1.00 98.12 172 ASN A CA 1
ATOM 1374 C C . ASN A 1 172 ? 6.138 -11.233 -17.185 1.00 98.12 172 ASN A C 1
ATOM 1376 O O . ASN A 1 172 ? 6.845 -10.233 -17.111 1.00 98.12 172 ASN A O 1
ATOM 1380 N N . ILE A 1 173 ? 5.918 -12.040 -16.142 1.00 98.06 173 ILE A N 1
ATOM 1381 C CA . ILE A 1 173 ? 6.457 -11.781 -14.804 1.00 98.06 173 ILE A CA 1
ATOM 1382 C C . ILE A 1 173 ? 7.985 -11.772 -14.864 1.00 98.06 173 ILE A C 1
ATOM 1384 O O . ILE 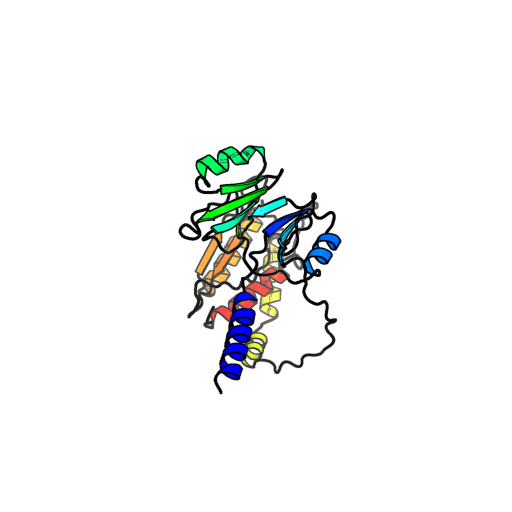A 1 173 ? 8.611 -10.797 -14.457 1.00 98.06 173 ILE A O 1
ATOM 1388 N N . THR A 1 174 ? 8.601 -12.814 -15.432 1.00 97.50 174 THR A N 1
ATOM 1389 C CA . THR A 1 174 ? 10.068 -12.882 -15.530 1.00 97.50 174 THR A CA 1
ATOM 1390 C C . THR A 1 174 ? 10.658 -11.785 -16.416 1.00 97.50 174 THR A C 1
ATOM 1392 O O . THR A 1 174 ? 11.739 -11.290 -16.115 1.00 97.50 174 THR A O 1
ATOM 1395 N N . ALA A 1 175 ? 9.955 -11.366 -17.474 1.00 98.56 175 ALA A N 1
ATOM 1396 C CA . ALA A 1 175 ? 10.392 -10.278 -18.345 1.00 98.56 175 ALA A CA 1
ATOM 1397 C C . ALA A 1 175 ? 10.337 -8.921 -17.631 1.00 98.56 175 ALA A C 1
ATOM 1399 O O . ALA A 1 175 ? 11.282 -8.145 -17.737 1.00 98.56 175 ALA A O 1
ATOM 1400 N N . THR A 1 176 ? 9.282 -8.657 -16.855 1.00 98.75 176 THR A N 1
ATOM 1401 C CA . THR A 1 176 ? 9.193 -7.454 -16.019 1.00 98.75 176 THR A CA 1
ATOM 1402 C C . THR A 1 176 ? 10.273 -7.446 -14.942 1.00 98.75 176 THR A C 1
ATOM 1404 O O . THR A 1 176 ? 10.932 -6.426 -14.754 1.00 98.75 176 THR A O 1
ATOM 1407 N N . VAL A 1 177 ? 10.506 -8.581 -14.271 1.00 98.69 177 VAL A N 1
ATOM 1408 C CA . VAL A 1 177 ? 11.586 -8.705 -13.280 1.00 98.69 177 VAL A CA 1
ATOM 1409 C C . VAL A 1 177 ? 12.937 -8.388 -13.924 1.00 98.69 177 VAL A C 1
ATOM 1411 O O . VAL A 1 177 ? 13.653 -7.527 -13.418 1.00 98.69 177 VAL A O 1
ATOM 1414 N N . GLN A 1 178 ? 13.240 -8.986 -15.080 1.00 98.38 178 GLN A N 1
ATOM 1415 C CA . GLN A 1 178 ? 14.481 -8.722 -15.808 1.00 98.38 178 GLN A CA 1
ATOM 1416 C C . GLN A 1 178 ? 14.611 -7.247 -16.216 1.00 98.38 178 GLN A C 1
ATOM 1418 O O . GLN A 1 178 ? 15.630 -6.626 -15.924 1.00 98.38 178 GLN A O 1
ATOM 1423 N N . HIS A 1 179 ? 13.569 -6.660 -16.817 1.00 98.69 179 HIS A N 1
ATOM 1424 C CA . HIS A 1 179 ? 13.560 -5.249 -17.224 1.00 98.69 179 HIS A CA 1
ATOM 1425 C C . HIS A 1 179 ? 13.862 -4.319 -16.045 1.00 98.69 179 HIS A C 1
ATOM 1427 O O . HIS A 1 179 ? 14.666 -3.396 -16.156 1.00 98.69 179 HIS A O 1
ATOM 1433 N N . LEU A 1 180 ? 13.255 -4.581 -14.884 1.00 98.56 180 LEU A N 1
ATOM 1434 C CA . LEU A 1 180 ? 13.514 -3.802 -13.679 1.00 98.56 180 LEU A CA 1
ATOM 1435 C C . LEU A 1 180 ? 14.945 -4.018 -13.157 1.00 98.56 180 LEU A C 1
ATOM 1437 O O . LEU A 1 180 ? 15.586 -3.058 -12.722 1.00 98.56 180 LEU A O 1
ATOM 1441 N N . GLN A 1 181 ? 15.478 -5.241 -13.196 1.00 97.44 181 GLN A N 1
ATOM 1442 C CA . GLN A 1 181 ? 16.860 -5.523 -12.787 1.00 97.44 181 GLN A CA 1
ATOM 1443 C C . GLN A 1 181 ? 17.902 -4.831 -13.671 1.00 97.44 181 GLN A C 1
ATOM 1445 O O . GLN A 1 181 ? 18.956 -4.441 -13.163 1.00 97.44 181 GLN A O 1
ATOM 1450 N N . ASP A 1 182 ? 17.611 -4.651 -14.960 1.00 98.00 182 ASP A N 1
ATOM 1451 C CA . ASP A 1 182 ? 18.545 -4.097 -15.947 1.00 98.00 182 ASP A CA 1
ATOM 1452 C C . ASP A 1 182 ? 18.883 -2.618 -15.705 1.00 98.00 182 ASP A C 1
ATOM 1454 O O . ASP A 1 182 ? 19.916 -2.131 -16.167 1.00 98.00 182 ASP A O 1
ATOM 1458 N N . TYR A 1 183 ? 18.094 -1.910 -14.889 1.00 97.19 183 TYR A N 1
ATOM 1459 C CA . TYR A 1 183 ? 18.471 -0.589 -14.376 1.00 97.19 183 TYR A CA 1
ATOM 1460 C C . TYR A 1 183 ? 19.699 -0.633 -13.441 1.00 97.19 183 TYR A C 1
ATOM 1462 O O . TYR A 1 183 ? 20.307 0.403 -13.163 1.00 97.19 183 TYR A O 1
ATOM 1470 N N . GLY A 1 184 ? 20.076 -1.811 -12.928 1.00 95.62 184 GLY A N 1
ATOM 1471 C CA . GLY A 1 184 ? 21.204 -2.050 -12.017 1.00 95.62 184 GLY A CA 1
ATOM 1472 C C . GLY A 1 184 ? 20.955 -1.598 -10.573 1.00 95.62 184 GLY A C 1
ATOM 1473 O O . GLY A 1 184 ? 21.348 -2.283 -9.629 1.00 95.62 184 GLY A O 1
ATOM 1474 N N . THR A 1 185 ? 20.282 -0.464 -10.395 1.00 95.69 185 THR A N 1
ATOM 1475 C CA . THR A 1 185 ? 19.684 0.017 -9.144 1.00 95.69 185 THR A CA 1
ATOM 1476 C C . THR A 1 185 ? 18.473 0.877 -9.475 1.00 95.69 185 THR A C 1
ATOM 1478 O O . THR A 1 185 ? 18.471 1.598 -10.472 1.00 95.69 185 THR A O 1
ATOM 1481 N N . ARG A 1 186 ? 17.456 0.826 -8.621 1.00 96.81 186 ARG A N 1
ATOM 1482 C CA . ARG A 1 186 ? 16.289 1.704 -8.651 1.00 96.81 186 ARG A CA 1
ATOM 1483 C C . ARG A 1 186 ? 16.232 2.491 -7.343 1.00 96.81 186 ARG A C 1
ATOM 1485 O O . ARG A 1 186 ? 15.187 2.607 -6.728 1.00 96.81 186 ARG A O 1
ATOM 1492 N N . ASN A 1 187 ? 17.379 2.984 -6.873 1.00 94.94 187 ASN A N 1
ATOM 1493 C CA . ASN A 1 187 ? 17.437 3.824 -5.678 1.00 94.94 187 ASN A CA 1
ATOM 1494 C C . ASN A 1 187 ? 16.588 5.074 -5.917 1.00 94.94 187 ASN A C 1
ATOM 1496 O O . ASN A 1 187 ? 16.796 5.760 -6.917 1.00 94.94 187 ASN A O 1
ATOM 1500 N N . ALA A 1 188 ? 15.670 5.369 -4.999 1.00 94.00 188 ALA A N 1
ATOM 1501 C CA . ALA A 1 188 ? 14.672 6.419 -5.155 1.00 94.00 188 ALA A CA 1
ATOM 1502 C C . ALA A 1 188 ? 15.263 7.807 -5.482 1.00 94.00 188 ALA A C 1
ATOM 1504 O O . ALA A 1 188 ? 14.624 8.595 -6.169 1.00 94.00 188 ALA A O 1
ATOM 1505 N N . TYR A 1 189 ? 16.504 8.098 -5.079 1.00 92.75 189 TYR A N 1
ATOM 1506 C CA . TYR A 1 189 ? 17.180 9.371 -5.382 1.00 92.75 189 TYR A CA 1
ATOM 1507 C C . TYR A 1 189 ? 17.921 9.396 -6.727 1.00 92.75 189 TYR A C 1
ATOM 1509 O O . TYR A 1 189 ? 18.573 10.385 -7.065 1.00 92.75 189 TYR A O 1
ATOM 1517 N N . HIS A 1 190 ? 17.904 8.299 -7.481 1.00 92.38 190 HIS A N 1
ATOM 1518 C CA . HIS A 1 190 ? 18.643 8.157 -8.730 1.00 92.38 190 HIS A CA 1
ATOM 1519 C C . HIS A 1 190 ? 17.715 8.221 -9.949 1.00 92.38 190 HIS A C 1
ATOM 1521 O O . HIS A 1 190 ? 16.571 7.765 -9.925 1.00 92.38 190 HIS A O 1
ATOM 1527 N N . ALA A 1 191 ? 18.247 8.721 -11.069 1.00 94.38 191 ALA A N 1
ATOM 1528 C CA . ALA A 1 191 ? 17.502 8.869 -12.321 1.00 94.38 191 ALA A CA 1
ATOM 1529 C C . ALA A 1 191 ? 16.944 7.537 -12.860 1.00 94.38 191 ALA A C 1
ATOM 1531 O O . ALA A 1 191 ? 15.903 7.523 -13.511 1.00 94.38 191 ALA A O 1
ATOM 1532 N N . GLN A 1 192 ? 17.604 6.414 -12.567 1.00 95.69 192 GLN A N 1
ATOM 1533 C CA . GLN A 1 192 ? 17.132 5.075 -12.915 1.00 95.69 192 GLN A CA 1
ATOM 1534 C C . GLN A 1 192 ? 15.782 4.744 -12.269 1.00 95.69 192 GLN A C 1
ATOM 1536 O O . GLN A 1 192 ? 14.946 4.120 -12.917 1.00 95.69 192 GLN A O 1
ATOM 1541 N N . SER A 1 193 ? 15.539 5.189 -11.030 1.00 96.19 193 SER A N 1
ATOM 1542 C CA . SER A 1 193 ? 14.253 4.966 -10.361 1.00 96.19 193 SER A CA 1
ATOM 1543 C C . SER A 1 193 ? 13.137 5.773 -11.023 1.00 96.19 193 SER A C 1
ATOM 1545 O O . SER A 1 193 ? 12.071 5.239 -11.306 1.00 96.19 193 SER A O 1
ATOM 1547 N N . VAL A 1 194 ? 13.417 7.022 -11.412 1.00 96.31 194 VAL A N 1
ATOM 1548 C CA . VAL A 1 194 ? 12.483 7.849 -12.200 1.00 96.31 194 VAL A CA 1
ATOM 1549 C C . VAL A 1 194 ? 12.229 7.238 -13.588 1.00 96.31 194 VAL A C 1
ATOM 1551 O O . VAL A 1 194 ? 11.116 7.294 -14.112 1.00 96.31 194 VAL A O 1
ATOM 1554 N N . ALA A 1 195 ? 13.235 6.617 -14.208 1.00 98.00 195 ALA A N 1
ATOM 1555 C CA . ALA A 1 195 ? 13.050 5.895 -15.465 1.00 98.00 195 ALA A CA 1
ATOM 1556 C C . ALA A 1 195 ? 12.155 4.654 -15.289 1.00 98.00 195 ALA A C 1
ATOM 1558 O O . ALA A 1 195 ? 11.282 4.419 -16.126 1.00 98.00 195 ALA A O 1
ATOM 1559 N N . ALA A 1 196 ? 12.324 3.903 -14.196 1.00 98.56 196 ALA A N 1
ATOM 1560 C CA . ALA A 1 196 ? 11.461 2.776 -13.850 1.00 98.56 196 ALA A CA 1
ATOM 1561 C C . ALA A 1 196 ? 10.016 3.229 -13.564 1.00 98.56 196 ALA A C 1
ATOM 1563 O O . ALA A 1 196 ? 9.087 2.663 -14.132 1.00 98.56 196 ALA A O 1
ATOM 1564 N N . GLN A 1 197 ? 9.824 4.300 -12.786 1.00 98.31 197 GLN A N 1
ATOM 1565 C CA . GLN A 1 197 ? 8.527 4.946 -12.533 1.00 98.31 197 GLN A CA 1
ATOM 1566 C C . GLN A 1 197 ? 7.795 5.280 -13.839 1.00 98.31 197 GLN A C 1
ATOM 1568 O O . GLN A 1 197 ? 6.643 4.894 -14.033 1.00 98.31 197 GLN A O 1
ATOM 1573 N N . ASN A 1 198 ? 8.470 5.975 -14.761 1.00 98.38 198 ASN A N 1
ATOM 1574 C CA . ASN A 1 198 ? 7.880 6.339 -16.049 1.00 98.38 198 ASN A CA 1
ATOM 1575 C C . ASN A 1 198 ? 7.526 5.103 -16.885 1.00 98.38 198 ASN A C 1
ATOM 1577 O O . ASN A 1 198 ? 6.458 5.064 -17.489 1.00 98.38 198 ASN A O 1
ATOM 1581 N N . TRP A 1 199 ? 8.383 4.079 -16.884 1.00 98.81 199 TRP A N 1
ATOM 1582 C CA . TRP A 1 199 ? 8.105 2.837 -17.599 1.00 98.81 199 TRP A CA 1
ATOM 1583 C C . TRP A 1 199 ? 6.875 2.112 -17.034 1.00 98.81 199 TRP A C 1
ATOM 1585 O O . TRP A 1 199 ? 5.994 1.736 -17.805 1.00 98.81 199 TRP A O 1
ATOM 1595 N N . ILE A 1 200 ? 6.763 1.980 -15.706 1.00 98.88 200 ILE A N 1
ATOM 1596 C CA . ILE A 1 200 ? 5.602 1.365 -15.038 1.00 98.88 200 ILE A CA 1
ATOM 1597 C C . ILE A 1 200 ? 4.322 2.147 -15.355 1.00 98.88 200 ILE A C 1
ATOM 1599 O O . ILE A 1 200 ? 3.316 1.546 -15.736 1.00 98.88 200 ILE A O 1
ATOM 1603 N N . ARG A 1 201 ? 4.368 3.486 -15.270 1.00 98.69 201 ARG A N 1
ATOM 1604 C CA . ARG A 1 201 ? 3.252 4.363 -15.662 1.00 98.69 201 ARG A CA 1
ATOM 1605 C C . ARG A 1 201 ? 2.794 4.055 -17.086 1.00 98.69 201 ARG A C 1
ATOM 1607 O O . ARG A 1 201 ? 1.603 3.868 -17.317 1.00 98.69 201 ARG A O 1
ATOM 1614 N N . ASP A 1 202 ? 3.729 3.982 -18.027 1.00 98.69 202 ASP A N 1
ATOM 1615 C CA . ASP A 1 202 ? 3.416 3.757 -19.438 1.00 98.69 202 ASP A CA 1
ATOM 1616 C C . ASP A 1 202 ? 2.842 2.354 -19.685 1.00 98.69 202 ASP A C 1
ATOM 1618 O O . ASP A 1 202 ? 1.940 2.206 -20.510 1.00 98.69 202 ASP A O 1
ATOM 1622 N N . GLN A 1 203 ? 3.287 1.335 -18.937 1.00 98.75 203 GLN A N 1
ATOM 1623 C CA . GLN A 1 203 ? 2.676 0.003 -18.989 1.00 98.75 203 GLN A CA 1
ATOM 1624 C C . GLN A 1 203 ? 1.217 0.031 -18.517 1.00 98.75 203 GLN A C 1
ATOM 1626 O O . GLN A 1 203 ? 0.351 -0.516 -19.197 1.00 98.75 203 GLN A O 1
ATOM 1631 N N . PHE A 1 204 ? 0.913 0.697 -17.399 1.00 98.75 204 PHE A N 1
ATOM 1632 C CA . PHE A 1 204 ? -0.469 0.811 -16.921 1.00 98.75 204 PHE A CA 1
ATOM 1633 C C . PHE A 1 204 ? -1.355 1.640 -17.860 1.00 98.75 204 PHE A C 1
ATOM 1635 O O . PHE A 1 204 ? -2.500 1.261 -18.114 1.00 98.75 204 PHE A O 1
ATOM 1642 N N . LEU A 1 205 ? -0.828 2.723 -18.441 1.00 98.44 205 LEU A N 1
ATOM 1643 C CA . LEU A 1 205 ? -1.539 3.500 -19.460 1.00 98.44 205 LEU A CA 1
ATOM 1644 C C . LEU A 1 205 ? -1.842 2.654 -20.704 1.00 98.44 205 LEU A C 1
ATOM 1646 O O . LEU A 1 205 ? -2.946 2.724 -21.241 1.00 98.44 205 LEU A O 1
ATOM 1650 N N . ALA A 1 206 ? -0.899 1.812 -21.139 1.00 98.31 206 ALA A N 1
ATOM 1651 C CA . ALA A 1 206 ? -1.103 0.898 -22.263 1.00 98.31 206 ALA A CA 1
ATOM 1652 C C . ALA A 1 206 ? -2.175 -0.174 -21.985 1.00 98.31 206 ALA A C 1
ATOM 1654 O O . ALA A 1 206 ? -2.783 -0.684 -22.924 1.00 98.31 206 ALA A O 1
ATOM 1655 N N . MET A 1 207 ? -2.444 -0.483 -20.712 1.00 98.19 207 MET A N 1
ATOM 1656 C CA . MET A 1 207 ? -3.551 -1.350 -20.285 1.00 98.19 207 MET A CA 1
ATOM 1657 C C . MET A 1 207 ? -4.906 -0.619 -20.234 1.00 98.19 207 MET A C 1
ATOM 1659 O O . MET A 1 207 ? -5.921 -1.245 -19.943 1.00 98.19 207 MET A O 1
ATOM 1663 N N . GLY A 1 208 ? -4.945 0.690 -20.511 1.00 97.88 208 GLY A N 1
ATOM 1664 C CA . GLY A 1 208 ? -6.168 1.499 -20.477 1.00 97.88 208 GLY A CA 1
ATOM 1665 C C . GLY A 1 208 ? -6.608 1.923 -19.073 1.00 97.88 208 GLY A C 1
ATOM 1666 O O . GLY A 1 208 ? -7.762 2.308 -18.890 1.00 97.88 208 GLY A O 1
ATOM 1667 N N . LEU A 1 209 ? -5.716 1.848 -18.082 1.00 98.19 209 LEU A N 1
ATOM 1668 C CA . LEU A 1 209 ? -6.007 2.247 -16.705 1.00 98.19 209 LEU A CA 1
ATOM 1669 C C . LEU A 1 209 ? -5.866 3.763 -16.521 1.00 98.19 209 LEU A C 1
ATOM 1671 O O . LEU A 1 209 ? -5.080 4.420 -17.206 1.00 98.19 209 LEU A O 1
ATOM 1675 N N . ALA A 1 210 ? -6.603 4.318 -15.556 1.00 95.62 210 ALA A N 1
ATOM 1676 C CA . ALA A 1 210 ? -6.357 5.677 -15.088 1.00 95.62 210 ALA A CA 1
ATOM 1677 C C . ALA A 1 210 ? -5.105 5.665 -14.206 1.00 95.62 210 ALA A C 1
ATOM 1679 O O . ALA A 1 210 ? -5.065 4.918 -13.230 1.00 95.62 210 ALA A O 1
ATOM 1680 N N . VAL A 1 211 ? -4.087 6.456 -14.553 1.00 97.94 211 VAL A N 1
ATOM 1681 C CA . VAL A 1 211 ? -2.793 6.437 -13.856 1.00 97.94 211 VAL A CA 1
ATOM 1682 C C . VAL A 1 211 ? -2.483 7.795 -13.247 1.00 97.94 211 VAL A C 1
ATOM 1684 O O . VAL A 1 211 ? -2.551 8.821 -13.924 1.00 97.94 211 VAL A O 1
ATOM 1687 N N . GLU A 1 212 ? -2.089 7.774 -11.982 1.00 96.75 212 GLU A N 1
ATOM 1688 C CA . GLU A 1 212 ? -1.577 8.907 -11.226 1.00 96.75 212 GLU A CA 1
ATOM 1689 C C . GLU A 1 212 ? -0.110 8.656 -10.862 1.00 96.75 212 GLU A C 1
ATOM 1691 O O . GLU A 1 212 ? 0.281 7.547 -10.491 1.00 96.75 212 GLU A O 1
ATOM 1696 N N . VAL A 1 213 ? 0.709 9.699 -10.980 1.00 93.94 213 VAL A N 1
ATOM 1697 C CA . VAL A 1 213 ? 2.053 9.737 -10.404 1.00 93.94 213 VAL A CA 1
ATOM 1698 C C . VAL A 1 213 ? 1.947 10.593 -9.150 1.00 93.94 213 VAL A C 1
ATOM 1700 O O . VAL A 1 213 ? 1.785 11.806 -9.256 1.00 93.94 213 VAL A O 1
ATOM 1703 N N . MET A 1 214 ? 1.948 9.941 -7.992 1.00 93.06 214 MET A N 1
ATOM 1704 C CA . MET A 1 214 ? 1.705 10.570 -6.699 1.00 93.06 214 MET A CA 1
ATOM 1705 C C . MET A 1 214 ? 3.033 10.880 -6.017 1.00 93.06 214 MET A C 1
ATOM 1707 O O . MET A 1 214 ? 3.760 9.954 -5.639 1.00 93.06 214 MET A O 1
ATOM 1711 N N . ASP A 1 215 ? 3.293 12.173 -5.827 1.00 85.69 215 ASP A N 1
ATOM 1712 C CA . ASP A 1 215 ? 4.500 12.701 -5.194 1.00 85.69 215 ASP A CA 1
ATOM 1713 C C . ASP A 1 215 ? 4.878 11.917 -3.928 1.00 85.69 215 ASP A C 1
ATOM 1715 O O . ASP A 1 215 ? 4.085 11.788 -2.988 1.00 85.69 215 ASP A O 1
ATOM 1719 N N . PHE A 1 216 ? 6.117 11.425 -3.875 1.00 80.44 216 PHE A N 1
ATOM 1720 C CA . PHE A 1 216 ? 6.652 10.744 -2.698 1.00 80.44 216 PHE A CA 1
ATOM 1721 C C . PHE A 1 216 ? 7.837 11.515 -2.117 1.00 80.44 216 PHE A C 1
ATOM 1723 O O . PHE A 1 216 ? 8.977 11.426 -2.572 1.00 80.44 216 PHE A O 1
ATOM 1730 N N . ASN A 1 217 ? 7.570 12.301 -1.072 1.00 78.69 217 ASN A N 1
ATOM 1731 C CA . ASN A 1 217 ? 8.594 13.135 -0.455 1.00 78.69 217 ASN A CA 1
ATOM 1732 C C . ASN A 1 217 ? 9.457 12.335 0.532 1.00 78.69 217 ASN A C 1
ATOM 1734 O O . ASN A 1 217 ? 8.969 11.901 1.580 1.00 78.69 217 ASN A O 1
ATOM 1738 N N . MET A 1 218 ? 10.751 12.206 0.237 1.00 79.56 218 MET A N 1
ATOM 1739 C CA . MET A 1 218 ? 11.703 11.505 1.096 1.00 79.56 218 MET A CA 1
ATOM 1740 C C . MET A 1 218 ? 12.639 12.451 1.874 1.00 79.56 218 MET A C 1
ATOM 1742 O O . MET A 1 218 ? 12.956 13.554 1.416 1.00 79.56 218 MET A O 1
ATOM 1746 N N . PRO A 1 219 ? 13.144 12.027 3.053 1.00 78.38 219 PRO A N 1
ATOM 1747 C CA . PRO A 1 219 ? 14.170 12.771 3.782 1.00 78.38 219 PRO A CA 1
ATOM 1748 C C . PRO A 1 219 ? 15.477 12.858 2.979 1.00 78.38 219 PRO A C 1
ATOM 1750 O O . PRO A 1 219 ? 16.259 11.914 2.948 1.00 78.38 219 PRO A O 1
ATOM 1753 N N . GLY A 1 220 ? 15.736 14.006 2.355 1.00 76.00 220 GLY A N 1
ATOM 1754 C CA . GLY A 1 220 ? 16.948 14.226 1.554 1.00 76.00 220 GLY A CA 1
ATOM 1755 C C . GLY A 1 220 ? 16.711 14.970 0.243 1.00 76.00 220 GLY A C 1
ATOM 1756 O O . GLY A 1 220 ? 17.676 15.423 -0.367 1.00 76.00 220 GLY A O 1
ATOM 1757 N N . GLY A 1 221 ? 15.451 15.154 -0.158 1.00 78.75 221 GLY A N 1
ATOM 1758 C CA . GLY A 1 221 ? 15.073 15.891 -1.361 1.00 78.75 221 GLY A CA 1
ATOM 1759 C C . GLY A 1 221 ? 14.170 15.068 -2.272 1.00 78.75 221 GLY A C 1
ATOM 1760 O O . GLY A 1 221 ? 13.575 14.081 -1.845 1.00 78.75 221 GLY A O 1
ATOM 1761 N N . SER A 1 222 ? 14.069 15.496 -3.529 1.00 82.38 222 SER A N 1
ATOM 1762 C CA . SER A 1 222 ? 13.246 14.833 -4.540 1.00 82.38 222 SER A CA 1
ATOM 1763 C C . SER A 1 222 ? 13.694 13.389 -4.769 1.00 82.38 222 SER A C 1
ATOM 1765 O O . SER A 1 222 ? 14.877 13.123 -4.991 1.00 82.38 222 SER A O 1
ATOM 1767 N N . ALA A 1 223 ? 12.724 12.485 -4.741 1.00 90.81 223 ALA A N 1
ATOM 1768 C CA . ALA A 1 223 ? 12.869 11.070 -5.032 1.00 90.81 223 ALA A CA 1
ATOM 1769 C C . ALA A 1 223 ? 11.903 10.688 -6.164 1.00 90.81 223 ALA A C 1
ATOM 1771 O O . ALA A 1 223 ? 11.110 11.514 -6.610 1.00 90.81 223 ALA A O 1
ATOM 1772 N N . SER A 1 224 ? 11.992 9.457 -6.654 1.00 93.81 224 SER A N 1
ATOM 1773 C CA . SER A 1 224 ? 10.976 8.885 -7.531 1.00 93.81 224 SER A CA 1
ATOM 1774 C C . SER A 1 224 ? 9.647 8.699 -6.790 1.00 93.81 224 SER A C 1
ATOM 1776 O O . SER A 1 224 ? 9.631 8.365 -5.605 1.00 93.81 224 SER A O 1
ATOM 1778 N N . ASP A 1 225 ? 8.548 8.861 -7.515 1.00 95.38 225 ASP A N 1
ATOM 1779 C CA . ASP A 1 225 ? 7.187 8.960 -6.990 1.00 95.38 225 ASP A CA 1
ATOM 1780 C C . ASP A 1 225 ? 6.413 7.645 -7.080 1.00 95.38 225 ASP A C 1
ATOM 1782 O O . ASP A 1 225 ? 6.751 6.738 -7.843 1.00 95.38 225 ASP A O 1
ATOM 1786 N N . ASN A 1 226 ? 5.310 7.536 -6.349 1.00 96.31 226 ASN A N 1
ATOM 1787 C CA . ASN A 1 226 ? 4.450 6.364 -6.457 1.00 96.31 226 ASN A CA 1
ATOM 1788 C C . ASN A 1 226 ? 3.688 6.370 -7.788 1.00 96.31 226 ASN A C 1
ATOM 1790 O O . ASN A 1 226 ? 3.221 7.412 -8.245 1.00 96.31 226 ASN A O 1
ATOM 1794 N N . VAL A 1 227 ? 3.522 5.195 -8.398 1.00 98.25 227 VAL A N 1
ATOM 1795 C CA . VAL A 1 227 ? 2.682 5.019 -9.591 1.00 98.25 227 VAL A CA 1
ATOM 1796 C C . VAL A 1 227 ? 1.422 4.274 -9.181 1.00 98.25 227 VAL A C 1
ATOM 1798 O O . VAL A 1 227 ? 1.490 3.112 -8.785 1.00 98.25 227 VAL A O 1
ATOM 1801 N N . ILE A 1 228 ? 0.278 4.942 -9.281 1.00 98.38 228 ILE A N 1
ATOM 1802 C CA . ILE A 1 228 ? -1.024 4.402 -8.892 1.00 98.38 228 ILE A CA 1
ATOM 1803 C C . ILE A 1 228 ? -1.844 4.195 -10.159 1.00 98.38 228 ILE A C 1
ATOM 1805 O O . ILE A 1 228 ? -2.067 5.139 -10.911 1.00 98.38 228 ILE A O 1
ATOM 1809 N N . ALA A 1 229 ? -2.297 2.966 -10.397 1.00 98.19 229 ALA A N 1
ATOM 181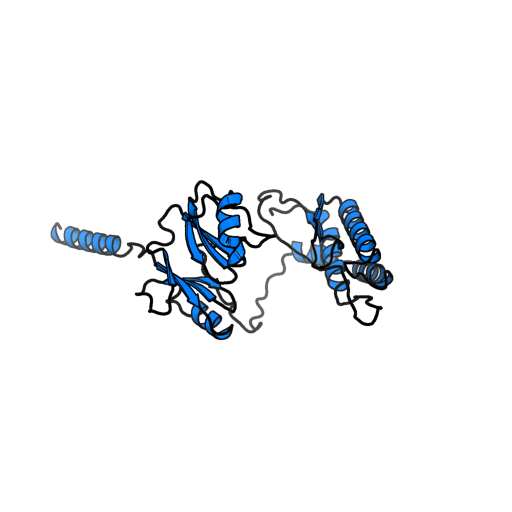0 C CA . ALA A 1 229 ? -3.211 2.646 -11.485 1.00 98.19 229 ALA A CA 1
ATOM 1811 C C . ALA A 1 229 ? -4.566 2.216 -10.921 1.00 98.19 229 ALA A C 1
ATOM 1813 O O . ALA A 1 229 ? -4.642 1.319 -10.081 1.00 98.19 229 ALA A O 1
ATOM 1814 N N . THR A 1 230 ? -5.631 2.843 -11.410 1.00 98.06 230 THR A N 1
ATOM 1815 C CA . THR A 1 230 ? -6.990 2.672 -10.900 1.00 98.06 230 THR A CA 1
ATOM 1816 C C . THR A 1 230 ? -7.889 2.082 -11.980 1.00 98.06 230 THR A C 1
ATOM 1818 O O . THR A 1 230 ? -8.033 2.644 -13.070 1.00 98.06 230 THR A O 1
ATOM 1821 N N . LEU A 1 231 ? -8.530 0.959 -11.649 1.00 97.44 231 LEU A N 1
ATOM 1822 C CA . LEU A 1 231 ? -9.664 0.397 -12.379 1.00 97.44 231 LEU A CA 1
ATOM 1823 C C . LEU A 1 231 ? -10.937 0.715 -11.575 1.00 97.44 231 LEU A C 1
ATOM 1825 O O . LEU A 1 231 ? -11.097 0.155 -10.493 1.00 97.44 231 LEU A O 1
ATOM 1829 N N . PRO A 1 232 ? -11.817 1.624 -12.030 1.00 94.50 232 PRO A N 1
ATOM 1830 C CA . PRO A 1 232 ? -12.975 2.034 -11.241 1.00 94.50 232 PRO A CA 1
ATOM 1831 C C . PRO A 1 232 ? -14.045 0.937 -11.173 1.00 94.50 232 PRO A C 1
ATOM 1833 O O . PRO A 1 232 ? -14.476 0.408 -12.202 1.00 94.50 232 PRO A O 1
ATOM 1836 N N . GLY A 1 233 ? -14.533 0.657 -9.964 1.00 94.06 233 GLY A N 1
ATOM 1837 C CA . GLY A 1 233 ? -15.699 -0.189 -9.741 1.00 94.06 233 GLY A CA 1
ATOM 1838 C C . GLY A 1 233 ? -16.972 0.366 -10.383 1.00 94.06 233 GLY A C 1
ATOM 1839 O O . GLY A 1 233 ? -17.218 1.573 -10.429 1.00 94.06 233 GLY A O 1
ATOM 1840 N N . THR A 1 234 ? -17.826 -0.534 -10.860 1.00 93.69 234 THR A N 1
ATOM 1841 C CA . THR A 1 234 ? -19.067 -0.192 -11.576 1.00 93.69 234 THR A CA 1
ATOM 1842 C C . THR A 1 234 ? -20.228 0.176 -10.652 1.00 93.69 234 THR A C 1
ATOM 1844 O O . THR A 1 234 ? -21.145 0.881 -11.076 1.00 93.69 234 THR A O 1
ATOM 1847 N N . LYS A 1 235 ? -20.208 -0.285 -9.393 1.00 88.75 235 LYS A N 1
ATOM 1848 C CA . LYS A 1 235 ? -21.304 -0.104 -8.428 1.00 88.75 235 LYS A CA 1
ATOM 1849 C C . LYS A 1 235 ? -20.889 0.670 -7.179 1.00 88.75 235 LYS A C 1
ATOM 1851 O O . LYS A 1 235 ? -21.688 1.448 -6.659 1.00 88.75 235 LYS A O 1
ATOM 1856 N N . TYR A 1 236 ? -19.659 0.477 -6.714 1.00 88.81 236 TYR A N 1
ATOM 1857 C CA . TYR A 1 236 ? -19.112 1.074 -5.496 1.00 88.81 236 TYR A CA 1
ATOM 1858 C C . TYR A 1 236 ? -17.780 1.795 -5.784 1.00 88.81 236 TYR A C 1
ATOM 1860 O O . TYR A 1 236 ? -16.754 1.419 -5.227 1.00 88.81 236 TYR A O 1
ATOM 1868 N N . PRO A 1 237 ? -17.764 2.856 -6.615 1.00 87.12 237 PRO A N 1
ATOM 1869 C CA . PRO A 1 237 ? -16.526 3.499 -7.084 1.00 87.12 237 PRO A CA 1
ATOM 1870 C C . PRO A 1 237 ? -15.701 4.207 -5.991 1.00 87.12 237 PRO A C 1
ATOM 1872 O O . PRO A 1 237 ? -14.609 4.684 -6.271 1.00 87.12 237 PRO A O 1
ATOM 1875 N N . ASN A 1 238 ? -16.221 4.301 -4.762 1.00 86.50 238 ASN A N 1
ATOM 1876 C CA . ASN A 1 238 ? -15.541 4.904 -3.610 1.00 86.50 238 ASN A CA 1
ATOM 1877 C C . ASN A 1 238 ? -15.071 3.857 -2.577 1.00 86.50 238 ASN A C 1
ATOM 1879 O O . ASN A 1 238 ? -14.623 4.232 -1.494 1.00 86.50 238 ASN A O 1
ATOM 1883 N N . GLU A 1 239 ? -15.220 2.560 -2.866 1.00 87.38 239 GLU A N 1
ATOM 1884 C CA . GLU A 1 239 ? -14.661 1.467 -2.067 1.00 87.38 239 GLU A CA 1
ATOM 1885 C C . GLU A 1 239 ? -13.426 0.921 -2.788 1.00 87.38 239 GLU A C 1
ATOM 1887 O O . GLU A 1 239 ? -13.512 0.537 -3.947 1.00 87.38 239 GLU A O 1
ATOM 1892 N N . TYR A 1 240 ? -12.282 0.878 -2.105 1.00 86.69 240 TYR A N 1
ATOM 1893 C CA . TYR A 1 240 ? -11.002 0.560 -2.736 1.00 86.69 240 TYR A CA 1
ATOM 1894 C C . TYR A 1 240 ? -10.466 -0.790 -2.266 1.00 86.69 240 TYR A C 1
ATOM 1896 O O . TYR A 1 240 ? -10.454 -1.088 -1.070 1.00 86.69 240 TYR A O 1
ATOM 1904 N N . ILE A 1 241 ? -9.959 -1.577 -3.213 1.00 92.25 241 ILE A N 1
ATOM 1905 C CA . ILE A 1 241 ? -9.095 -2.728 -2.951 1.00 92.25 241 ILE A CA 1
ATOM 1906 C C . ILE A 1 241 ? -7.707 -2.360 -3.464 1.00 92.25 241 ILE A C 1
ATOM 1908 O O . ILE A 1 241 ? -7.543 -2.049 -4.640 1.00 92.25 241 ILE A O 1
ATOM 1912 N N . ILE A 1 242 ? -6.711 -2.385 -2.580 1.00 94.94 242 ILE A N 1
ATOM 1913 C CA . ILE A 1 242 ? -5.342 -1.981 -2.910 1.00 94.94 242 ILE A CA 1
ATOM 1914 C C . ILE A 1 242 ? -4.456 -3.225 -2.983 1.00 94.94 242 ILE A C 1
ATOM 1916 O O . ILE A 1 242 ? -4.384 -4.007 -2.035 1.00 94.94 242 ILE A O 1
ATOM 1920 N N . CYS A 1 243 ? -3.762 -3.388 -4.108 1.00 96.44 243 CYS A N 1
ATOM 1921 C CA . CYS A 1 243 ? -2.690 -4.358 -4.303 1.00 96.44 243 CYS A CA 1
ATOM 1922 C C . CYS A 1 243 ? -1.441 -3.587 -4.738 1.00 96.44 243 CYS A C 1
ATOM 1924 O O . CYS A 1 243 ? -1.524 -2.764 -5.647 1.00 96.44 243 CYS A O 1
ATOM 1926 N N . GLY A 1 244 ? -0.304 -3.809 -4.077 1.00 97.25 244 GLY A N 1
ATOM 1927 C CA . GLY A 1 244 ? 0.885 -2.987 -4.285 1.00 97.25 244 GLY A CA 1
ATOM 1928 C C . GLY A 1 244 ? 2.193 -3.738 -4.079 1.00 97.25 244 GLY A C 1
ATOM 1929 O O . GLY A 1 244 ? 2.241 -4.786 -3.439 1.00 97.25 244 GLY A O 1
ATOM 1930 N N . GLY A 1 245 ? 3.251 -3.158 -4.637 1.00 96.38 245 GLY A N 1
ATOM 1931 C CA . GLY A 1 245 ? 4.646 -3.552 -4.485 1.00 96.38 245 GLY A CA 1
ATOM 1932 C C . GLY A 1 245 ? 5.518 -2.317 -4.698 1.00 96.38 245 GLY A C 1
ATOM 1933 O O . GLY A 1 245 ? 5.148 -1.437 -5.477 1.00 96.38 245 GLY A O 1
ATOM 1934 N N . HIS A 1 246 ? 6.634 -2.216 -3.980 1.00 97.62 246 HIS A N 1
ATOM 1935 C CA . HIS A 1 246 ? 7.563 -1.108 -4.192 1.00 97.62 246 HIS A CA 1
ATOM 1936 C C . HIS A 1 246 ? 8.518 -1.467 -5.331 1.00 97.62 246 HIS A C 1
ATOM 1938 O O . HIS A 1 246 ? 8.970 -2.606 -5.449 1.00 97.62 246 HIS A O 1
ATOM 1944 N N . TYR A 1 247 ? 8.790 -0.502 -6.203 1.00 97.88 247 TYR A N 1
ATOM 1945 C CA . TYR A 1 247 ? 9.625 -0.726 -7.377 1.00 97.88 247 TYR A CA 1
ATOM 1946 C C . TYR A 1 247 ? 11.052 -0.221 -7.177 1.00 97.88 247 TYR A C 1
ATOM 1948 O O . TYR A 1 247 ? 11.898 -0.491 -8.023 1.00 97.88 247 TYR A O 1
ATOM 1956 N N . ASP A 1 248 ? 11.347 0.509 -6.105 1.00 96.44 248 ASP A N 1
ATOM 1957 C CA . ASP A 1 248 ? 12.695 0.974 -5.808 1.00 96.44 248 ASP A CA 1
ATOM 1958 C C . ASP A 1 248 ? 13.607 -0.187 -5.365 1.00 96.44 248 ASP A C 1
ATOM 1960 O O . ASP A 1 248 ? 13.169 -1.311 -5.104 1.00 96.44 248 ASP A O 1
ATOM 1964 N N . SER A 1 249 ? 14.913 0.059 -5.341 1.00 97.12 249 SER A N 1
ATOM 1965 C CA . SER A 1 249 ? 15.891 -0.882 -4.797 1.00 97.12 249 SER A CA 1
ATOM 1966 C C . SER A 1 249 ? 17.135 -0.162 -4.296 1.00 97.12 249 SER A C 1
ATOM 1968 O O . SER A 1 249 ? 17.627 0.787 -4.911 1.00 97.12 249 SER A O 1
ATOM 1970 N N . TYR A 1 250 ? 17.696 -0.643 -3.191 1.00 93.94 250 TYR A N 1
ATOM 1971 C CA . TYR A 1 250 ? 18.804 0.027 -2.521 1.00 93.94 250 TYR A CA 1
ATOM 1972 C C . TYR A 1 250 ? 19.906 -0.945 -2.095 1.00 93.94 250 TYR A C 1
ATOM 1974 O O . TYR A 1 250 ? 19.650 -2.084 -1.717 1.00 93.94 250 TYR A O 1
ATOM 1982 N N . SER A 1 251 ? 21.155 -0.478 -2.140 1.00 93.00 251 SER A N 1
ATOM 1983 C CA . SER A 1 251 ? 22.306 -1.158 -1.547 1.00 93.00 251 SER A CA 1
ATOM 1984 C C . SER A 1 251 ? 23.387 -0.147 -1.176 1.00 93.00 251 SER A C 1
ATOM 1986 O O . SER A 1 251 ? 23.646 0.804 -1.914 1.00 93.00 251 SER A O 1
ATOM 1988 N N . ASN A 1 252 ? 24.089 -0.403 -0.070 1.00 86.12 252 ASN A N 1
ATOM 1989 C CA . ASN A 1 252 ? 25.258 0.378 0.345 1.00 86.12 252 ASN A CA 1
ATOM 1990 C C . ASN A 1 252 ? 26.492 0.140 -0.546 1.00 86.12 252 ASN A C 1
ATOM 1992 O O . ASN A 1 252 ? 27.433 0.928 -0.516 1.00 86.12 252 ASN A O 1
ATOM 1996 N N . SER A 1 253 ? 26.517 -0.947 -1.326 1.00 81.88 253 SER A N 1
ATOM 1997 C CA . SER A 1 253 ? 27.649 -1.334 -2.182 1.00 81.88 253 SER A CA 1
ATOM 1998 C C . SER A 1 253 ? 27.428 -1.010 -3.666 1.00 81.88 253 SER A C 1
ATOM 2000 O O . SER A 1 253 ? 28.113 -1.554 -4.531 1.00 81.88 253 SER A O 1
ATOM 2002 N N . GLY A 1 254 ? 26.457 -0.144 -3.975 1.00 75.19 254 GLY A N 1
ATOM 2003 C CA . GLY A 1 254 ? 26.145 0.320 -5.328 1.00 75.19 254 GLY A CA 1
ATOM 2004 C C . GLY A 1 254 ? 25.125 -0.560 -6.050 1.00 75.19 254 GLY A C 1
ATOM 2005 O O . GLY A 1 254 ? 23.980 -0.153 -6.220 1.00 75.19 254 GLY A O 1
ATOM 2006 N N . GLY A 1 255 ? 25.529 -1.760 -6.482 1.00 88.62 255 GLY A N 1
ATOM 2007 C CA . GLY A 1 255 ? 24.656 -2.666 -7.237 1.00 88.62 255 GLY A CA 1
ATOM 2008 C C . GLY A 1 255 ? 23.455 -3.138 -6.412 1.00 88.62 255 GLY A C 1
ATOM 2009 O O . GLY A 1 255 ? 23.634 -3.755 -5.362 1.00 88.62 255 GLY A O 1
ATOM 2010 N N . ALA A 1 256 ? 22.246 -2.869 -6.905 1.00 96.19 256 ALA A N 1
ATOM 2011 C CA . ALA A 1 256 ? 20.986 -3.243 -6.272 1.00 96.19 256 ALA A CA 1
ATOM 2012 C C . ALA A 1 256 ? 19.977 -3.689 -7.345 1.00 96.19 256 ALA A C 1
ATOM 2014 O O . ALA A 1 256 ? 18.984 -3.000 -7.577 1.00 96.19 256 ALA A O 1
ATOM 2015 N N . PRO A 1 257 ? 20.198 -4.828 -8.029 1.00 96.00 257 PRO A N 1
ATOM 2016 C CA . PRO A 1 257 ? 19.288 -5.279 -9.082 1.00 96.00 257 PRO A CA 1
ATOM 2017 C C . PRO A 1 257 ? 17.864 -5.500 -8.555 1.00 96.00 257 PRO A C 1
ATOM 2019 O O . PRO A 1 257 ? 16.913 -5.390 -9.321 1.00 96.00 257 PRO A O 1
ATOM 2022 N N . GLY A 1 258 ? 17.700 -5.781 -7.255 1.00 97.19 258 GLY A N 1
ATOM 2023 C CA . GLY A 1 258 ? 16.398 -5.803 -6.584 1.00 97.19 258 GLY A CA 1
ATOM 2024 C C . GLY A 1 258 ? 15.388 -6.733 -7.253 1.00 97.19 258 GLY A C 1
ATOM 2025 O O . GLY A 1 258 ? 14.259 -6.328 -7.508 1.00 97.19 258 GLY A O 1
ATOM 2026 N N . ALA A 1 259 ? 15.844 -7.926 -7.649 1.00 97.06 259 ALA A N 1
ATOM 2027 C CA . ALA A 1 259 ? 15.062 -8.892 -8.418 1.00 97.06 259 ALA A CA 1
ATOM 2028 C C . ALA A 1 259 ? 13.898 -9.455 -7.600 1.00 97.06 259 ALA A C 1
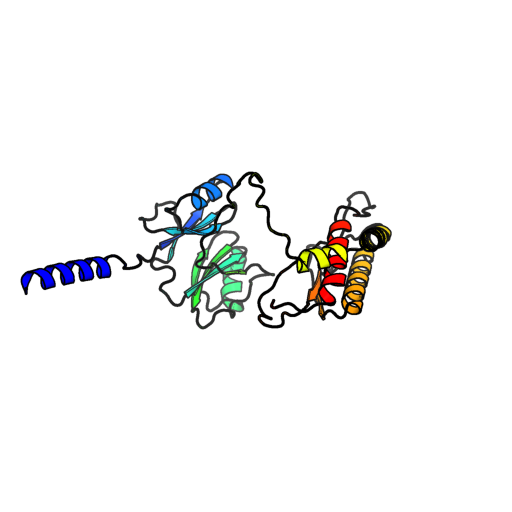ATOM 2030 O O . ALA A 1 259 ? 12.752 -9.425 -8.029 1.00 97.06 259 ALA A O 1
ATOM 2031 N N . ASP A 1 260 ? 14.223 -9.947 -6.407 1.00 96.81 260 ASP A N 1
ATOM 2032 C CA . ASP A 1 260 ? 13.244 -10.437 -5.443 1.00 96.81 260 ASP A CA 1
ATOM 2033 C C . ASP A 1 260 ? 12.710 -9.299 -4.566 1.00 96.81 260 ASP A C 1
ATOM 2035 O O . ASP A 1 260 ? 11.528 -9.262 -4.266 1.00 96.81 260 ASP A O 1
ATOM 2039 N N . ASP A 1 261 ? 13.564 -8.324 -4.238 1.00 96.25 261 ASP A N 1
ATOM 2040 C CA . ASP A 1 261 ? 13.221 -7.147 -3.434 1.00 96.25 261 ASP A CA 1
ATOM 2041 C C . ASP A 1 261 ? 13.380 -5.848 -4.253 1.00 96.25 261 ASP A C 1
ATOM 2043 O O . ASP A 1 261 ? 14.484 -5.314 -4.391 1.00 96.25 261 ASP A O 1
ATOM 2047 N N . ASN A 1 262 ? 12.323 -5.344 -4.896 1.00 98.12 262 ASN A N 1
ATOM 2048 C CA . ASN A 1 262 ? 10.993 -5.964 -5.026 1.00 98.12 262 ASN A CA 1
ATOM 2049 C C . ASN A 1 262 ? 10.442 -5.885 -6.459 1.00 98.12 262 ASN A C 1
ATOM 2051 O O . ASN A 1 262 ? 9.272 -5.582 -6.721 1.00 98.12 262 ASN A O 1
ATOM 2055 N N . ALA A 1 263 ? 11.306 -6.188 -7.433 1.00 98.56 263 ALA A N 1
ATOM 2056 C CA . ALA A 1 263 ? 10.860 -6.356 -8.811 1.00 98.56 263 ALA A CA 1
ATOM 2057 C C . ALA A 1 263 ? 9.875 -7.531 -8.953 1.00 98.56 263 ALA A C 1
ATOM 2059 O O . ALA A 1 263 ? 8.974 -7.445 -9.781 1.00 98.56 263 ALA A O 1
ATOM 2060 N N . SER A 1 264 ? 9.993 -8.592 -8.143 1.00 98.19 264 SER A N 1
ATOM 2061 C CA . SER A 1 264 ? 9.092 -9.753 -8.168 1.00 98.19 264 SER A CA 1
ATOM 2062 C C . SER A 1 264 ? 7.658 -9.383 -7.770 1.00 98.19 264 SER A C 1
ATOM 2064 O O . SER A 1 264 ? 6.719 -9.715 -8.497 1.00 98.19 264 SER A O 1
ATOM 2066 N N . GLY A 1 265 ? 7.474 -8.629 -6.681 1.00 98.38 265 GLY A N 1
ATOM 2067 C CA . GLY A 1 265 ? 6.165 -8.135 -6.257 1.00 98.38 265 GLY A CA 1
ATOM 2068 C C . GLY A 1 265 ? 5.603 -7.093 -7.217 1.00 98.38 265 GLY A C 1
ATOM 2069 O O . GLY A 1 265 ? 4.435 -7.184 -7.595 1.00 98.38 265 GLY A O 1
ATOM 2070 N N . THR A 1 266 ? 6.440 -6.167 -7.702 1.00 98.69 266 THR A N 1
ATOM 2071 C CA . THR A 1 266 ? 6.042 -5.198 -8.741 1.00 98.69 266 THR A CA 1
ATOM 2072 C C . THR A 1 266 ? 5.552 -5.913 -10.007 1.00 98.69 266 THR A C 1
ATOM 2074 O O . THR A 1 266 ? 4.480 -5.602 -10.522 1.00 98.69 266 THR A O 1
ATOM 2077 N N . ALA A 1 267 ? 6.281 -6.929 -10.478 1.00 98.75 267 ALA A N 1
ATOM 2078 C CA . ALA A 1 267 ? 5.893 -7.730 -11.635 1.00 98.75 267 ALA A CA 1
ATOM 2079 C C . ALA A 1 267 ? 4.584 -8.500 -11.409 1.00 98.75 267 ALA A C 1
ATOM 2081 O O . ALA A 1 267 ? 3.760 -8.582 -12.320 1.00 98.75 267 ALA A O 1
ATOM 2082 N N . GLY A 1 268 ? 4.367 -9.022 -10.198 1.00 98.44 268 GLY A N 1
ATOM 2083 C CA . GLY A 1 268 ? 3.109 -9.660 -9.813 1.00 98.44 268 GLY A CA 1
ATOM 2084 C C . GLY A 1 268 ? 1.919 -8.704 -9.914 1.00 98.44 268 GLY A C 1
ATOM 2085 O O . GLY A 1 268 ? 0.919 -9.038 -10.548 1.00 98.44 268 GLY A O 1
ATOM 2086 N N . VAL A 1 269 ? 2.045 -7.490 -9.367 1.00 98.62 269 VAL A N 1
ATOM 2087 C CA . VAL A 1 269 ? 1.002 -6.451 -9.458 1.00 98.62 269 VAL A CA 1
ATOM 2088 C C . VAL A 1 269 ? 0.724 -6.070 -10.912 1.00 98.62 269 VAL A C 1
ATOM 2090 O O . VAL A 1 269 ? -0.435 -5.956 -11.307 1.00 98.62 269 VAL A O 1
ATOM 2093 N N . MET A 1 270 ? 1.764 -5.921 -11.735 1.00 98.69 270 MET A N 1
ATOM 2094 C CA . MET A 1 270 ? 1.601 -5.577 -13.151 1.00 98.69 270 MET A CA 1
ATOM 2095 C C . MET A 1 270 ? 0.898 -6.681 -13.954 1.00 98.69 270 MET A C 1
ATOM 2097 O O . MET A 1 270 ? 0.061 -6.373 -14.802 1.00 98.69 270 MET A O 1
ATOM 2101 N N . GLU A 1 271 ? 1.177 -7.959 -13.681 1.00 98.75 271 GLU A N 1
ATOM 2102 C CA . GLU A 1 271 ? 0.480 -9.076 -14.337 1.00 98.75 271 GLU A CA 1
ATOM 2103 C C . GLU A 1 271 ? -0.980 -9.191 -13.871 1.00 98.75 271 GLU A C 1
ATOM 2105 O O . GLU A 1 271 ? -1.869 -9.432 -14.691 1.00 98.75 271 GLU A O 1
ATOM 2110 N N . ILE A 1 272 ? -1.253 -8.936 -12.585 1.00 98.50 272 ILE A N 1
ATOM 2111 C CA . ILE A 1 272 ? -2.623 -8.828 -12.063 1.00 98.50 272 ILE A CA 1
ATOM 2112 C C . ILE A 1 272 ? -3.376 -7.707 -12.791 1.00 98.50 272 ILE A C 1
ATOM 2114 O O . ILE A 1 272 ? -4.469 -7.942 -13.304 1.00 98.50 272 ILE A O 1
ATOM 2118 N N . ALA A 1 273 ? -2.783 -6.515 -12.905 1.00 98.38 273 ALA A N 1
ATOM 2119 C CA . ALA A 1 273 ? -3.387 -5.378 -13.598 1.00 98.38 273 ALA A CA 1
ATOM 2120 C C . ALA A 1 273 ? -3.654 -5.673 -15.085 1.00 98.38 273 ALA A C 1
ATOM 2122 O O . ALA A 1 273 ? -4.732 -5.359 -15.599 1.00 98.38 273 ALA A O 1
ATOM 2123 N N . ARG A 1 274 ? -2.720 -6.348 -15.771 1.00 98.62 274 ARG A N 1
ATOM 2124 C CA . ARG A 1 274 ? -2.887 -6.766 -17.173 1.00 98.62 274 ARG A CA 1
ATOM 2125 C C . ARG A 1 274 ? -4.123 -7.644 -17.360 1.00 98.62 274 ARG A C 1
ATOM 2127 O O . ARG A 1 274 ? -4.845 -7.466 -18.335 1.00 98.62 274 ARG A O 1
ATOM 2134 N N . ILE A 1 275 ? -4.365 -8.581 -16.446 1.00 98.62 275 ILE A N 1
ATOM 2135 C CA . ILE A 1 275 ? -5.526 -9.476 -16.512 1.00 98.62 275 ILE A CA 1
ATOM 2136 C C . ILE A 1 275 ? -6.795 -8.724 -16.103 1.00 98.62 275 ILE A C 1
ATOM 2138 O O . ILE A 1 275 ? -7.767 -8.713 -16.852 1.00 98.62 275 ILE A O 1
ATOM 2142 N N . MET A 1 276 ? -6.789 -8.064 -14.942 1.00 97.75 276 MET A N 1
ATOM 2143 C CA . MET A 1 276 ? -7.980 -7.422 -14.374 1.00 97.75 276 MET A CA 1
ATOM 2144 C C . MET A 1 276 ? -8.499 -6.253 -15.216 1.00 97.75 276 MET A C 1
ATOM 2146 O O . MET A 1 276 ? -9.710 -6.060 -15.271 1.00 97.75 276 MET A O 1
ATOM 2150 N N . SER A 1 277 ? -7.627 -5.525 -15.924 1.00 97.81 277 SER A N 1
ATOM 2151 C CA . SER A 1 277 ? -8.017 -4.434 -16.839 1.00 97.81 277 SER A CA 1
ATOM 2152 C C . SER A 1 277 ? -8.962 -4.866 -17.968 1.00 97.81 277 SER A C 1
ATOM 2154 O O . SER A 1 277 ? -9.600 -4.022 -18.588 1.00 97.81 277 SER A O 1
ATOM 2156 N N . GLN A 1 278 ? -9.080 -6.172 -18.232 1.00 97.81 278 GLN A N 1
ATOM 2157 C CA . GLN A 1 278 ? -9.979 -6.727 -19.248 1.00 97.81 278 GLN A CA 1
ATOM 2158 C C . GLN A 1 278 ? -11.402 -6.988 -18.723 1.00 97.81 278 GLN A C 1
ATOM 2160 O O . GLN A 1 278 ? -12.265 -7.433 -19.480 1.00 97.81 278 GLN A O 1
ATOM 2165 N N . TYR A 1 279 ? -11.655 -6.738 -17.435 1.00 97.44 279 TYR A N 1
ATOM 2166 C CA . TYR A 1 279 ? -12.910 -7.053 -16.755 1.00 97.44 279 TYR A CA 1
ATOM 2167 C C . TYR A 1 279 ? -13.489 -5.825 -16.051 1.00 97.44 279 TYR A C 1
ATOM 2169 O O . TYR A 1 279 ? -12.865 -4.772 -15.936 1.00 97.44 279 TYR A O 1
ATOM 2177 N N . SER A 1 280 ? -14.720 -5.966 -15.569 1.00 95.69 280 SER A N 1
ATOM 2178 C CA . SER A 1 280 ? -15.385 -4.969 -14.736 1.00 95.69 280 SER A CA 1
ATOM 2179 C C . SER A 1 280 ? -15.825 -5.610 -13.429 1.00 95.69 280 SER A C 1
ATOM 2181 O O . SER A 1 280 ? -16.306 -6.744 -13.422 1.00 95.69 280 SER A O 1
ATOM 2183 N N . PHE A 1 281 ? -15.675 -4.872 -12.336 1.00 94.31 281 PHE A N 1
ATOM 2184 C CA . PHE A 1 281 ? -15.962 -5.341 -10.985 1.00 94.31 281 PHE A CA 1
ATOM 2185 C C . PHE A 1 281 ? -16.955 -4.402 -10.299 1.00 94.31 281 PHE A C 1
ATOM 2187 O O . PHE A 1 281 ? -17.149 -3.259 -10.719 1.00 94.31 281 PHE A O 1
ATOM 2194 N N . ASP A 1 282 ? -17.624 -4.883 -9.252 1.00 88.94 282 ASP A N 1
ATOM 2195 C CA . ASP A 1 282 ? -18.537 -4.057 -8.454 1.00 88.94 282 ASP A CA 1
ATOM 2196 C C . ASP A 1 282 ? -17.785 -2.946 -7.697 1.00 88.94 282 ASP A C 1
ATOM 2198 O O . ASP A 1 282 ? -18.316 -1.842 -7.567 1.00 88.94 282 ASP A O 1
ATOM 2202 N N . ARG A 1 283 ? -16.574 -3.251 -7.213 1.00 85.31 283 ARG A N 1
ATOM 2203 C CA . ARG A 1 283 ? -15.626 -2.374 -6.508 1.00 85.31 283 ARG A CA 1
ATOM 2204 C C . ARG A 1 283 ? -14.345 -2.285 -7.316 1.00 85.31 283 ARG A C 1
ATOM 2206 O O . ARG A 1 283 ? -13.968 -3.353 -7.849 1.00 85.31 283 ARG A O 1
#

pLDDT: mean 86.89, std 14.97, range [38.38, 98.88]

Foldseek 3Di:
DVVVVVVVVVVVVVVVVVPPPQQFFWKKAFAPAPVRQQVLLVDPQWQWQDDDGTITITGGPDDDDPRIQGQGNRPPPALKWKKKAFAAPVCVVVCCVPANVQWAWRDDDGGITMTIHRNVCPPSHDHPDDPRMDTRDSHGDHDPPPPPPPPPPPDPPDVVVVVLVVLQDVVLLVVLLVVLLVLQFLAFADVSVQVNLVVLLVLLVVLVWDWDFAADDDDPGGTGTDIDTDDAAPACRPDDDDQDADSGFDDPVRGTSCSVVPSNSSSVVSSSSSSPSVDHHND

Radius of gyration: 25.63 Å; chains: 1; bounding box: 85×55×60 Å

Secondary structure (DSSP, 8-state):
-HHHHHHHHHHHHHHHHTT----PEEEEEE-SSHHHHHHHHH-TTEEEEEE-SSEEEEEESSPPPTTEEEEESSTTTSSEEEEEEE--GGGHHHHHHHT-TT-EEEEE-SSEEEEEEEGGGTT----SSTT-EEEE-S----PPP---S-S-------HHHHHHHHT--HHHHHHHHHHHHTTS---TTSHHHHHHHHHHHHHHHHTT-EEEEE---BTTB--PPEEEEE---SS-TT-------------TTS----IIIIIHHHHHHHHHHHHHTTS----

Sequence (283 aa):
MKLLQKKFFLIILALLIGNMLMAGKLVLVKTSNPEHAQQLIANPAFAVHYYSDAFVIATVSFAPKEEHVVLDEQAWQSENSYYLVFIEQEDVQNYLTQKASNLNVLHTDKNFLIGSIDEKIYGQLQPYKNDGLVRIQNSTAKIPETGYFSKSRSFTSDPFVVDLINQVVPQNITATVQHLQDYGTRNAYHAQSVAAQNWIRDQFLAMGLAVEVMDFNMPGGSASDNVIATLPGTKYPNEYIICGGHYDSYSNSGGAPGADDNASGTAGVMEIARIMSQYSFDR